Protein AF-A0A2E5ZN88-F1 (afdb_monomer)

pLDDT: mean 94.46, std 4.69, range [63.41, 98.56]

Solvent-accessible surface area (backbone atoms only — not comparable to full-atom values): 11105 Å² total; per-residue (Å²): 135,58,69,70,62,50,53,60,72,43,51,85,38,67,30,42,44,43,9,48,50,48,52,40,49,31,36,52,74,65,63,67,45,90,62,88,70,50,70,64,60,42,68,71,36,93,56,37,68,59,34,31,51,41,10,42,44,47,68,73,68,55,54,75,62,50,70,61,46,49,57,46,52,51,66,68,78,61,58,76,93,54,69,74,37,67,69,58,53,47,50,51,36,40,59,43,66,75,64,56,56,65,64,65,38,42,53,47,25,50,52,50,26,40,55,48,12,65,77,65,78,42,68,33,58,43,36,52,78,68,58,52,68,71,54,53,40,47,35,33,44,66,44,44,42,27,55,71,46,35,75,51,24,59,35,34,44,58,41,59,71,68,53,51,73,70,50,45,61,66,27,38,84,66,60,34,65,70,59,50,56,52,51,44,70,76,35,56,69,61,49,51,51,45,35,48,54,23,57,79,57,62,52

Mean predicted aligned error: 4.24 Å

Secondary structure (DSSP, 8-state):
--HHHHHHHGGGSHHHHHHHHHHHHHHHHTS--SSPPPHHHHHT-TTHHHHHHHHHHHHHH--TTHHHHHHHHHHS---GGGTT-HHHHHHHHHHHHHHS-HHHHHHHHHHHHHHHHHHHTS-GGGHHHHS-HHHHHHHHHTTSS-HHHHTTSHHHHHHHTT--HHHHHHHHHHH-HHHHHHHHHH-HHHHHHHHHHHHHTT-

Sequence (203 aa):
MCEKKRRHLQKNEKHVQLGYYAFTRFYKLSAGAKKEKTYQDFCDSPYYNAFVKFGSWLNNVNPMYMENYIDWVVTCGVKLDHWCRDELYEKYVNELVLKESMETAVERSIDTMMSWGEEKEAPWNDYFRHATLNRVTRDVKDGKISPWLMLNCSSGKNMLAQFNDEQLEFVYTVIDPKHWAMKFRKKPADVEVVKEVAKESKL

Nearest PDB structures (foldseek):
  8srb-assembly1_A  TM=1.503E-01  e=9.197E+00  Salpingoeca rosetta

Foldseek 3Di:
DDLLVVLVVCCPPQLLVQLLVLVQLLCVQPVVDPDGDDSVNLSPDPCNVLSSVLSVLCVVVVADVSVVLSNCLSPVPDDSNCSSPPVSSLVVLLVDLLPDDLVVQVVLLLVVLVVVCVVVVHQSLCCLVPPDLVVVLVCLSSSSHHLLQLVLADSSVVSVVPDDPVSCVSNCSRNVVVSVVVVCVVCVVSSVVSNVVRVVSVD

Radius of gyration: 20.18 Å; Cα contacts (8 Å, |Δi|>4): 214; chains: 1; bounding box: 49×33×62 Å

Structure (mmCIF, N/CA/C/O backbone):
data_AF-A0A2E5ZN88-F1
#
_entry.id   AF-A0A2E5ZN88-F1
#
loop_
_atom_site.group_PDB
_atom_site.id
_atom_site.type_symbol
_atom_site.label_atom_id
_atom_site.label_alt_id
_atom_site.label_comp_id
_atom_site.label_asym_id
_atom_site.label_entity_id
_atom_site.label_seq_id
_atom_site.pdbx_PDB_ins_code
_atom_site.Cartn_x
_atom_site.Cartn_y
_atom_site.Cartn_z
_atom_site.occupancy
_atom_site.B_iso_or_equiv
_atom_site.auth_seq_id
_atom_site.auth_comp_id
_atom_site.auth_asym_id
_atom_site.auth_atom_id
_atom_site.pdbx_PDB_model_num
ATOM 1 N N . MET A 1 1 ? 3.872 8.903 -37.644 1.00 63.41 1 MET A N 1
ATOM 2 C CA . MET A 1 1 ? 4.966 9.267 -36.708 1.00 63.41 1 MET A CA 1
ATOM 3 C C . MET A 1 1 ? 5.724 7.989 -36.359 1.00 63.41 1 MET A C 1
ATOM 5 O O . MET A 1 1 ? 5.058 7.014 -36.047 1.00 63.41 1 MET A O 1
ATOM 9 N N . CYS A 1 2 ? 7.058 7.936 -36.478 1.00 87.31 2 CYS A N 1
ATOM 10 C CA . CYS A 1 2 ? 7.815 6.714 -36.156 1.00 87.31 2 CYS A CA 1
ATOM 11 C C . CYS A 1 2 ? 7.875 6.468 -34.638 1.00 87.31 2 CYS A C 1
ATOM 13 O 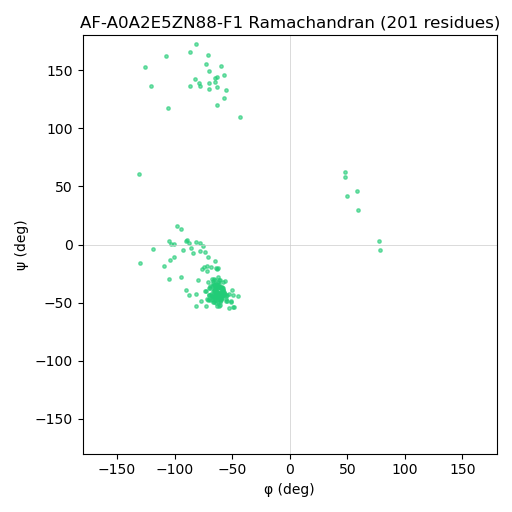O . CYS A 1 2 ? 7.763 7.411 -33.851 1.00 87.31 2 CYS A O 1
ATOM 15 N N . GLU A 1 3 ? 8.067 5.211 -34.227 1.00 84.88 3 GLU A N 1
ATOM 16 C CA . GLU A 1 3 ? 7.968 4.816 -32.817 1.00 84.88 3 GLU A CA 1
ATOM 17 C C . GLU A 1 3 ? 8.983 5.549 -31.929 1.00 84.88 3 GLU A C 1
ATOM 19 O O . GLU A 1 3 ? 8.597 6.110 -30.910 1.00 84.88 3 GLU A O 1
ATOM 24 N N . LYS A 1 4 ? 10.249 5.663 -32.355 1.00 85.88 4 LYS A N 1
ATOM 25 C CA . LYS A 1 4 ? 11.282 6.407 -31.609 1.00 85.88 4 LYS A CA 1
ATOM 26 C C . LYS A 1 4 ? 10.902 7.871 -31.373 1.00 85.88 4 LYS A C 1
ATOM 28 O O . LYS A 1 4 ? 11.040 8.381 -30.265 1.00 85.88 4 LYS A O 1
ATOM 33 N N . LYS A 1 5 ? 10.366 8.543 -32.400 1.00 88.94 5 LYS A N 1
ATOM 34 C CA . LYS A 1 5 ? 9.903 9.934 -32.281 1.00 88.94 5 LYS A CA 1
ATOM 35 C C . LYS A 1 5 ? 8.717 10.044 -31.321 1.00 88.94 5 LYS A C 1
ATOM 37 O O . LYS A 1 5 ? 8.680 10.984 -30.536 1.00 88.94 5 LYS A O 1
ATOM 42 N N . ARG A 1 6 ? 7.793 9.074 -31.338 1.00 90.94 6 ARG A N 1
ATOM 43 C CA . ARG A 1 6 ? 6.682 9.005 -30.375 1.00 90.94 6 ARG A CA 1
ATOM 44 C C . ARG A 1 6 ? 7.206 8.875 -28.942 1.00 90.94 6 ARG A C 1
ATOM 46 O O . ARG A 1 6 ? 6.859 9.703 -28.112 1.00 90.94 6 ARG A O 1
ATOM 53 N N . ARG A 1 7 ? 8.097 7.911 -28.676 1.00 92.75 7 ARG A N 1
ATOM 54 C CA . ARG A 1 7 ? 8.675 7.678 -27.338 1.00 92.75 7 ARG A CA 1
ATOM 55 C C . ARG A 1 7 ? 9.337 8.939 -26.773 1.00 92.75 7 ARG A C 1
ATOM 57 O O . ARG A 1 7 ? 9.084 9.295 -25.629 1.00 92.75 7 ARG A O 1
ATOM 64 N N . HIS A 1 8 ? 10.107 9.666 -27.587 1.00 90.56 8 HIS A N 1
ATOM 65 C CA . HIS A 1 8 ? 10.729 10.926 -27.165 1.00 90.56 8 HIS A CA 1
ATOM 66 C C . HIS A 1 8 ? 9.729 12.036 -26.831 1.00 90.56 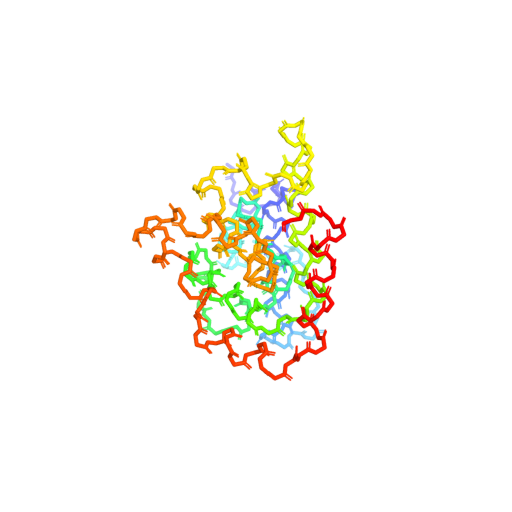8 HIS A C 1
ATOM 68 O O . HIS A 1 8 ? 9.941 12.757 -25.857 1.00 90.56 8 HIS A O 1
ATOM 74 N N . LEU A 1 9 ? 8.651 12.179 -27.607 1.00 92.38 9 LEU A N 1
ATOM 75 C CA . LEU A 1 9 ? 7.621 13.191 -27.343 1.00 92.38 9 LEU A CA 1
ATOM 76 C C . LEU A 1 9 ? 6.862 12.910 -26.041 1.00 92.38 9 LEU A C 1
ATOM 78 O O . LEU A 1 9 ? 6.521 13.843 -25.323 1.00 92.38 9 LEU A O 1
ATOM 82 N N . GLN A 1 10 ? 6.672 11.634 -25.702 1.00 92.19 10 GLN A N 1
ATOM 83 C CA . GLN A 1 10 ? 5.985 11.207 -24.482 1.00 92.19 10 GLN A CA 1
ATOM 84 C C . GLN A 1 10 ? 6.877 11.230 -23.234 1.00 92.19 10 GLN A C 1
ATOM 86 O O . GLN A 1 10 ? 6.430 10.857 -22.153 1.00 92.19 10 GLN A O 1
ATOM 91 N N . LYS A 1 11 ? 8.143 11.662 -23.344 1.00 94.44 11 LYS A N 1
ATOM 92 C CA . LYS A 1 11 ? 9.114 11.623 -22.240 1.00 94.44 11 LYS A CA 1
ATOM 93 C C . LYS A 1 11 ? 8.561 12.203 -20.946 1.00 94.44 11 LYS A C 1
ATOM 95 O O . LYS A 1 11 ? 8.784 11.616 -19.898 1.00 94.44 11 LYS A O 1
ATOM 100 N N . ASN A 1 12 ? 7.857 13.326 -21.011 1.00 95.19 12 ASN A N 1
ATOM 101 C CA . ASN A 1 12 ? 7.395 14.039 -19.821 1.00 95.19 12 ASN A CA 1
ATOM 102 C C . ASN A 1 12 ? 6.034 13.543 -19.301 1.00 95.19 12 ASN A C 1
ATOM 104 O O . ASN A 1 12 ? 5.530 14.075 -18.315 1.00 95.19 12 ASN A O 1
ATOM 108 N N . GLU A 1 13 ? 5.428 12.535 -19.933 1.00 96.19 13 GLU A N 1
ATOM 109 C CA . GLU A 1 13 ? 4.176 11.952 -19.457 1.00 96.19 13 GLU A CA 1
ATOM 110 C C . GLU A 1 13 ? 4.423 11.163 -18.162 1.00 96.19 13 GLU A C 1
ATOM 112 O O . GLU A 1 13 ? 5.363 10.371 -18.063 1.00 96.19 13 GLU A O 1
ATOM 117 N N . LYS A 1 14 ? 3.563 11.357 -17.154 1.00 95.81 14 LYS A N 1
ATOM 118 C CA . LYS A 1 14 ? 3.760 10.800 -15.802 1.00 95.81 14 LYS A CA 1
ATOM 119 C C . LYS A 1 14 ? 3.968 9.281 -15.799 1.00 95.81 14 LYS A C 1
ATOM 121 O O . LYS A 1 14 ? 4.876 8.783 -15.143 1.00 95.81 14 LYS A O 1
ATOM 126 N N . HIS A 1 15 ? 3.174 8.544 -16.571 1.00 95.94 15 HIS A N 1
ATOM 127 C CA . HIS A 1 15 ? 3.300 7.089 -16.672 1.00 95.94 15 HIS A CA 1
ATOM 128 C C . HIS A 1 15 ? 4.604 6.646 -17.365 1.00 95.94 15 HIS A C 1
ATOM 130 O O . HIS A 1 15 ? 5.160 5.606 -17.018 1.00 95.94 15 HIS A O 1
ATOM 136 N N . VAL A 1 16 ? 5.147 7.450 -18.287 1.00 97.56 16 VAL A N 1
ATOM 137 C CA . VAL A 1 16 ? 6.457 7.205 -18.912 1.00 97.56 16 VAL A CA 1
ATOM 138 C C . VAL A 1 16 ? 7.588 7.481 -17.923 1.00 97.56 16 VAL A C 1
ATOM 140 O O . VAL A 1 16 ? 8.539 6.705 -17.867 1.00 97.56 16 VAL A O 1
ATOM 143 N N . GLN A 1 17 ? 7.473 8.532 -17.107 1.00 97.75 17 GLN A N 1
ATOM 144 C CA . GLN A 1 17 ? 8.427 8.830 -16.032 1.00 97.75 17 GLN A CA 1
ATOM 145 C C . GLN A 1 17 ? 8.446 7.733 -14.958 1.00 97.75 17 GLN A C 1
ATOM 147 O O . GLN A 1 17 ? 9.522 7.288 -14.566 1.00 97.75 17 GLN A O 1
ATOM 152 N N . LEU A 1 18 ? 7.280 7.226 -14.545 1.00 97.75 18 LEU A N 1
ATOM 153 C CA . LEU A 1 18 ? 7.187 6.093 -13.616 1.00 97.75 18 LEU A CA 1
ATOM 154 C C . LEU A 1 18 ? 7.767 4.806 -14.217 1.00 97.75 18 LEU A C 1
ATOM 156 O O . LEU A 1 18 ? 8.502 4.087 -13.543 1.00 97.75 18 LEU A O 1
ATOM 160 N N . GLY A 1 19 ? 7.499 4.538 -15.499 1.00 97.56 19 GLY A N 1
ATOM 161 C CA . GLY A 1 19 ? 8.101 3.408 -16.208 1.00 97.56 19 GLY A CA 1
ATOM 162 C C . GLY A 1 19 ? 9.624 3.520 -16.304 1.00 97.56 19 GLY A C 1
ATOM 163 O O . GLY A 1 19 ? 10.335 2.546 -16.062 1.00 97.56 19 GLY A O 1
ATOM 164 N N . TYR A 1 20 ? 10.132 4.722 -16.586 1.00 97.88 20 TYR A N 1
ATOM 165 C CA . TYR A 1 20 ? 11.564 5.010 -16.592 1.00 97.88 20 TYR A CA 1
ATOM 166 C C . TYR A 1 20 ? 12.190 4.817 -15.206 1.00 97.88 20 TYR A C 1
ATOM 168 O O . TYR A 1 20 ? 13.232 4.176 -15.097 1.00 97.88 20 TYR A O 1
ATOM 176 N N . TYR A 1 21 ? 11.543 5.298 -14.144 1.00 97.25 21 TYR A N 1
ATOM 177 C CA . TYR A 1 21 ? 12.005 5.086 -12.774 1.00 97.25 21 TYR A CA 1
ATOM 178 C C . TYR A 1 21 ? 12.061 3.591 -12.421 1.00 97.25 21 TYR A C 1
ATOM 180 O O . TYR A 1 21 ? 13.092 3.099 -11.972 1.00 97.25 21 TYR A O 1
ATOM 188 N N . ALA A 1 22 ? 11.012 2.817 -12.711 1.00 97.12 22 ALA A N 1
ATOM 189 C CA . ALA A 1 22 ? 11.034 1.370 -12.488 1.00 97.12 22 ALA A CA 1
ATOM 190 C C . ALA A 1 22 ? 12.145 0.664 -13.294 1.00 97.12 22 ALA A C 1
ATOM 192 O O . ALA A 1 22 ? 12.792 -0.256 -12.792 1.00 97.12 22 ALA A O 1
ATOM 193 N N . PHE A 1 23 ? 12.421 1.124 -14.519 1.00 96.69 23 PHE A N 1
ATOM 194 C CA . PHE A 1 23 ? 13.531 0.634 -15.338 1.00 96.69 23 PHE A CA 1
ATOM 195 C C . PHE A 1 23 ? 14.895 0.911 -14.692 1.00 96.69 23 PHE A C 1
ATOM 197 O O . PHE A 1 23 ? 15.735 0.010 -14.628 1.00 96.69 23 PHE A O 1
ATOM 204 N N . THR A 1 24 ? 15.133 2.119 -14.168 1.00 95.38 24 THR A N 1
ATOM 205 C CA . THR A 1 24 ? 16.399 2.421 -13.481 1.00 95.38 24 THR A CA 1
ATOM 206 C C . THR A 1 24 ? 16.548 1.595 -12.202 1.00 95.38 24 THR A C 1
ATOM 208 O O . THR A 1 24 ? 17.627 1.039 -11.973 1.00 95.38 24 THR A O 1
ATOM 211 N N . ARG A 1 25 ? 15.471 1.420 -11.419 1.00 95.38 25 ARG A N 1
ATOM 212 C CA . ARG A 1 25 ? 15.458 0.549 -10.228 1.00 95.38 25 ARG A CA 1
ATOM 213 C C . ARG A 1 25 ? 15.769 -0.906 -10.572 1.00 95.38 25 ARG A C 1
ATOM 215 O O . ARG A 1 25 ? 16.640 -1.489 -9.933 1.00 95.38 25 ARG A O 1
ATOM 222 N N . PHE A 1 26 ? 15.163 -1.461 -11.624 1.00 94.56 26 PHE A N 1
ATOM 223 C CA . PHE A 1 26 ? 15.435 -2.827 -12.088 1.00 94.56 26 PHE A CA 1
ATOM 224 C C . PHE A 1 26 ? 16.922 -3.060 -12.389 1.00 94.56 26 PHE A C 1
ATOM 226 O O . PHE A 1 26 ? 17.520 -4.025 -11.912 1.00 94.56 26 PHE A O 1
ATOM 233 N N . TYR A 1 27 ? 17.560 -2.158 -13.142 1.00 92.38 27 TYR A N 1
ATOM 234 C CA . TYR A 1 27 ? 18.980 -2.317 -13.466 1.00 92.38 27 TYR A CA 1
ATOM 235 C C . TYR A 1 27 ? 19.899 -2.085 -12.263 1.00 92.38 27 TYR A C 1
ATOM 237 O O . TYR A 1 27 ? 20.945 -2.730 -12.166 1.00 92.38 27 TYR A O 1
ATOM 245 N N . LYS A 1 28 ? 19.512 -1.193 -11.346 1.00 92.06 28 LYS A N 1
ATOM 246 C CA . LYS A 1 28 ? 20.268 -0.907 -10.125 1.00 92.06 28 LYS A CA 1
ATOM 247 C C . LYS A 1 28 ? 20.223 -2.072 -9.134 1.00 92.06 28 LYS A C 1
ATOM 249 O O . LYS A 1 28 ? 21.264 -2.442 -8.603 1.00 92.06 28 LYS A O 1
ATOM 254 N N . LEU A 1 29 ? 19.040 -2.634 -8.894 1.00 90.31 29 LEU A N 1
ATOM 255 C CA . LEU A 1 29 ? 18.813 -3.640 -7.854 1.00 90.31 29 LEU A CA 1
ATOM 256 C C . LEU A 1 29 ? 19.009 -5.075 -8.349 1.00 90.31 29 LEU A C 1
ATOM 258 O O . LEU A 1 29 ? 19.586 -5.886 -7.632 1.00 90.31 29 LEU A O 1
ATOM 262 N N . SER A 1 30 ? 18.576 -5.385 -9.572 1.00 80.88 30 SER A N 1
ATOM 263 C CA . SER A 1 30 ? 18.513 -6.773 -10.056 1.00 80.88 30 SER A CA 1
ATOM 264 C C . SER A 1 30 ? 19.623 -7.109 -11.053 1.00 80.88 30 SER A C 1
ATOM 266 O O . SER A 1 30 ? 20.071 -8.251 -11.109 1.00 80.88 30 SER A O 1
ATOM 268 N N . ALA A 1 31 ? 20.103 -6.127 -11.825 1.00 73.50 31 ALA A N 1
ATOM 269 C CA . ALA A 1 31 ? 21.140 -6.340 -12.846 1.00 73.50 31 ALA A CA 1
ATOM 270 C C . ALA A 1 31 ? 22.548 -5.862 -12.436 1.00 73.50 31 ALA A C 1
ATOM 272 O O . ALA A 1 31 ? 23.479 -5.962 -13.237 1.00 73.50 31 ALA A O 1
ATOM 273 N N . GLY A 1 32 ? 22.713 -5.314 -11.224 1.00 74.69 32 GLY A N 1
ATOM 274 C CA . GLY A 1 32 ? 24.009 -4.863 -10.700 1.00 74.69 32 GLY A CA 1
ATOM 275 C C . GLY A 1 32 ? 24.685 -3.778 -11.548 1.00 74.69 32 GLY A C 1
ATOM 276 O O . GLY A 1 32 ? 25.916 -3.722 -11.631 1.00 74.69 32 GLY A O 1
ATOM 277 N N . ALA A 1 33 ? 23.903 -2.940 -12.235 1.00 78.25 33 ALA A N 1
ATOM 278 C CA . ALA A 1 33 ? 24.448 -1.927 -13.126 1.00 78.25 33 ALA A CA 1
ATOM 279 C C . ALA A 1 33 ? 25.293 -0.906 -12.345 1.00 78.25 33 ALA A C 1
ATOM 281 O O . ALA A 1 33 ? 24.795 -0.188 -11.483 1.00 78.25 33 ALA A O 1
ATOM 282 N N . LYS A 1 34 ? 26.583 -0.801 -12.696 1.00 72.12 34 LYS A N 1
ATOM 283 C CA . LYS A 1 34 ? 27.520 0.166 -12.090 1.00 72.12 34 LYS A CA 1
ATOM 284 C C . LYS A 1 34 ? 27.263 1.615 -12.514 1.00 72.12 34 LYS A C 1
ATOM 286 O O . LYS A 1 34 ? 27.769 2.534 -11.880 1.00 72.12 34 LYS A O 1
ATOM 291 N N . LYS A 1 35 ? 26.538 1.814 -13.618 1.00 82.00 35 LYS A N 1
ATOM 292 C CA . LYS A 1 35 ? 26.189 3.126 -14.169 1.00 82.00 35 LYS A CA 1
ATOM 293 C C . LYS A 1 35 ? 24.678 3.266 -14.221 1.00 82.00 35 LYS A C 1
ATOM 295 O O . LYS A 1 35 ? 23.985 2.335 -14.636 1.00 82.00 35 LYS A O 1
ATOM 300 N N . GLU A 1 36 ? 24.202 4.437 -13.822 1.00 86.56 36 GLU A N 1
ATOM 301 C CA . GLU A 1 36 ? 22.795 4.796 -13.899 1.00 86.56 36 GLU A CA 1
ATOM 302 C C . GLU A 1 36 ? 22.337 4.830 -15.362 1.00 86.56 36 GLU A C 1
ATOM 304 O O . GLU A 1 36 ? 23.051 5.311 -16.245 1.00 86.56 36 GLU A O 1
ATOM 309 N N . LYS A 1 37 ? 21.166 4.249 -15.629 1.00 93.19 37 LYS A N 1
ATOM 310 C CA . LYS A 1 37 ? 20.591 4.210 -16.972 1.00 93.19 37 LYS A CA 1
ATOM 311 C C . LYS A 1 37 ? 19.967 5.556 -17.308 1.00 93.19 37 LYS A C 1
ATOM 313 O O . LYS A 1 37 ? 19.262 6.121 -16.483 1.00 93.19 37 LYS A O 1
ATOM 318 N N . THR A 1 38 ? 20.197 6.032 -18.525 1.00 95.06 38 THR A N 1
ATOM 319 C CA . THR A 1 38 ? 19.626 7.281 -19.033 1.00 95.06 38 THR A CA 1
ATOM 320 C C . THR A 1 38 ? 18.247 7.059 -19.651 1.00 95.06 38 THR A C 1
ATOM 322 O O . THR A 1 38 ? 17.868 5.941 -20.009 1.00 95.06 38 THR A O 1
ATOM 325 N N . TYR A 1 39 ? 17.503 8.146 -19.874 1.00 95.06 39 TYR A N 1
ATOM 326 C CA . TYR A 1 39 ? 16.248 8.068 -20.622 1.00 95.06 39 TYR A CA 1
ATOM 327 C C . TYR A 1 39 ? 16.457 7.564 -22.059 1.00 95.06 39 TYR A C 1
ATOM 329 O O . TYR A 1 39 ? 15.573 6.916 -22.610 1.00 95.06 39 TYR A O 1
ATOM 337 N N . GLN A 1 40 ? 17.616 7.833 -22.672 1.00 94.25 40 GLN A N 1
ATOM 338 C CA . GLN A 1 40 ? 17.925 7.309 -24.002 1.00 94.25 40 GLN A CA 1
ATOM 339 C C . GLN A 1 40 ? 18.024 5.778 -23.971 1.00 94.25 40 GLN A C 1
ATOM 341 O O . GLN A 1 40 ? 17.384 5.120 -24.787 1.00 94.25 40 GLN A O 1
ATOM 346 N N . ASP A 1 41 ? 18.719 5.217 -22.973 1.00 94.81 41 ASP A N 1
ATOM 347 C CA . ASP A 1 41 ? 18.800 3.762 -22.766 1.00 94.81 41 ASP A CA 1
ATOM 348 C C . ASP A 1 41 ? 17.414 3.136 -22.582 1.00 94.81 41 ASP A C 1
ATOM 350 O O . ASP A 1 41 ? 17.145 2.034 -23.061 1.00 94.81 41 ASP A O 1
ATOM 354 N N . PHE A 1 42 ? 16.522 3.845 -21.888 1.00 96.19 42 PHE A N 1
ATOM 355 C CA . PHE A 1 42 ? 15.142 3.420 -21.709 1.00 96.19 42 PHE A CA 1
ATOM 356 C C . PHE A 1 42 ? 14.345 3.479 -23.018 1.00 96.19 42 PHE A C 1
ATOM 358 O O . PHE A 1 42 ? 13.682 2.510 -23.381 1.00 96.19 42 PHE A O 1
ATOM 365 N N . CYS A 1 43 ? 14.442 4.589 -23.753 1.00 95.38 43 CYS A N 1
ATOM 366 C CA . CYS A 1 43 ? 13.754 4.809 -25.024 1.00 95.38 43 CYS A CA 1
ATOM 367 C C . CYS A 1 43 ? 14.143 3.766 -26.082 1.00 95.38 43 CYS A C 1
ATOM 369 O O . CYS A 1 43 ? 13.279 3.299 -26.825 1.00 95.38 43 CYS A O 1
ATOM 371 N N . ASP A 1 44 ? 15.418 3.372 -26.129 1.00 94.19 44 ASP A N 1
ATOM 372 C CA . ASP A 1 44 ? 15.931 2.354 -27.052 1.00 94.19 44 ASP A CA 1
ATOM 373 C C . ASP A 1 44 ? 15.739 0.913 -26.538 1.00 94.19 44 ASP A C 1
ATOM 375 O O . ASP A 1 44 ? 15.971 -0.042 -27.280 1.00 94.19 44 ASP A O 1
ATOM 379 N N . SER A 1 45 ? 15.282 0.728 -25.294 1.00 94.06 45 SER A N 1
ATOM 380 C CA . SER A 1 45 ? 15.087 -0.597 -24.706 1.00 94.06 45 SER A CA 1
ATOM 381 C C . SER A 1 45 ? 13.993 -1.397 -25.432 1.00 94.06 45 SER A C 1
ATOM 383 O O . SER A 1 45 ? 12.911 -0.857 -25.710 1.00 94.06 45 SER A O 1
ATOM 385 N N . PRO A 1 46 ? 14.189 -2.715 -25.655 1.00 94.12 46 PRO A N 1
ATOM 386 C CA . PRO A 1 46 ? 13.109 -3.592 -26.109 1.00 94.12 46 PRO A CA 1
ATOM 387 C C . PRO A 1 46 ? 11.982 -3.708 -25.068 1.00 94.12 46 PRO A C 1
ATOM 389 O O . PRO A 1 46 ? 10.851 -4.025 -25.424 1.00 94.12 46 PRO A O 1
ATOM 392 N N . TYR A 1 47 ? 12.259 -3.396 -23.796 1.00 94.69 47 TYR A N 1
ATOM 393 C CA . TYR A 1 47 ? 11.293 -3.468 -22.699 1.00 94.69 47 TYR A CA 1
ATOM 394 C C . TYR A 1 47 ? 10.507 -2.167 -22.477 1.00 94.69 47 TYR A C 1
ATOM 396 O O . TYR A 1 47 ? 9.692 -2.113 -21.557 1.00 94.69 47 TYR A O 1
ATOM 404 N N . TYR A 1 48 ? 10.710 -1.128 -23.303 1.00 95.75 48 TYR A N 1
ATOM 405 C CA . TYR A 1 48 ? 10.079 0.190 -23.129 1.00 95.75 48 TYR A CA 1
ATOM 406 C C . TYR A 1 48 ? 8.567 0.090 -22.889 1.00 95.75 48 TYR A C 1
ATOM 408 O O . TYR A 1 48 ? 8.069 0.565 -21.873 1.00 95.75 48 TYR A O 1
ATOM 416 N N . ASN A 1 49 ? 7.837 -0.593 -23.776 1.00 95.38 49 ASN A N 1
ATOM 417 C CA . ASN A 1 49 ? 6.377 -0.687 -23.680 1.00 95.38 49 ASN A CA 1
ATOM 418 C C . ASN A 1 49 ? 5.919 -1.426 -22.410 1.00 95.38 49 ASN A C 1
ATOM 420 O O . ASN A 1 49 ? 4.899 -1.062 -21.833 1.00 95.38 49 ASN A O 1
ATOM 424 N N . ALA A 1 50 ? 6.672 -2.428 -21.948 1.00 96.62 50 ALA A N 1
ATOM 425 C CA . ALA A 1 50 ? 6.337 -3.181 -20.741 1.00 96.62 50 ALA A CA 1
ATOM 426 C C . ALA A 1 50 ? 6.516 -2.329 -19.471 1.00 96.62 50 ALA A C 1
ATOM 428 O O . ALA A 1 50 ? 5.629 -2.290 -18.620 1.00 96.62 50 ALA A O 1
ATOM 429 N N . PHE A 1 51 ? 7.604 -1.563 -19.381 1.00 97.50 51 PHE A N 1
ATOM 430 C CA . PHE A 1 51 ? 7.818 -0.616 -18.283 1.00 97.50 51 PHE A CA 1
ATOM 431 C C . PHE A 1 51 ? 6.861 0.577 -18.335 1.00 97.50 51 PHE A C 1
ATOM 433 O O . PHE A 1 51 ? 6.389 1.008 -17.291 1.00 97.50 51 PHE A O 1
ATOM 440 N N . VAL A 1 52 ? 6.521 1.097 -19.518 1.00 97.19 52 VAL A N 1
ATOM 441 C CA . VAL A 1 52 ? 5.498 2.149 -19.660 1.00 97.19 52 VAL A CA 1
ATOM 442 C C . VAL A 1 52 ? 4.116 1.630 -19.255 1.00 97.19 52 VAL A C 1
ATOM 444 O O . VAL A 1 52 ? 3.381 2.336 -18.567 1.00 97.19 52 VAL A O 1
ATOM 447 N N . LYS A 1 53 ? 3.773 0.380 -19.601 1.00 97.12 53 LYS A N 1
ATOM 448 C CA . LYS A 1 53 ? 2.552 -0.284 -19.118 1.00 97.12 53 LYS A CA 1
ATOM 449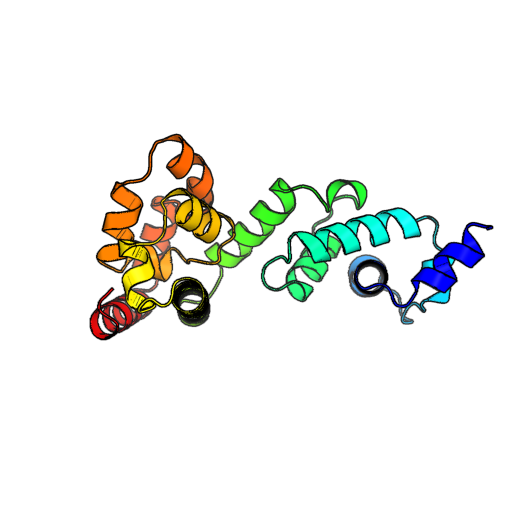 C C . LYS A 1 53 ? 2.547 -0.379 -17.592 1.00 97.12 53 LYS A C 1
ATOM 451 O O . LYS A 1 53 ? 1.552 -0.015 -16.972 1.00 97.12 53 LYS A O 1
ATOM 456 N N . PHE A 1 54 ? 3.659 -0.797 -16.989 1.00 97.81 54 PHE A N 1
ATOM 457 C CA . PHE A 1 54 ? 3.793 -0.817 -15.534 1.00 97.81 54 PHE A CA 1
ATOM 458 C C . PHE A 1 54 ? 3.699 0.587 -14.921 1.00 97.81 54 PHE A C 1
ATOM 460 O O . PHE A 1 54 ? 2.982 0.781 -13.949 1.00 97.81 54 PHE A O 1
ATOM 467 N N . GLY A 1 55 ? 4.319 1.597 -15.531 1.00 97.62 55 GLY A N 1
ATOM 468 C CA . GLY A 1 55 ? 4.192 2.993 -15.115 1.00 97.62 55 GLY A CA 1
ATOM 469 C C . GLY A 1 55 ? 2.760 3.527 -15.202 1.00 97.62 55 GLY A C 1
ATOM 470 O O . GLY A 1 55 ? 2.339 4.312 -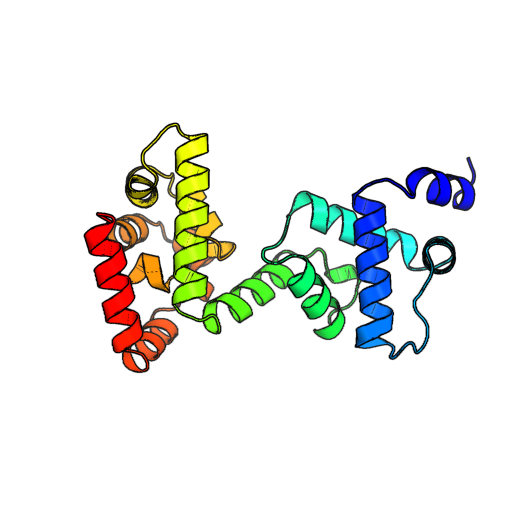14.354 1.00 97.62 55 GLY A O 1
ATOM 471 N N . SER A 1 56 ? 1.977 3.069 -16.182 1.00 97.06 56 SER A N 1
ATOM 472 C CA . SER A 1 56 ? 0.545 3.368 -16.265 1.00 97.06 56 SER A CA 1
ATOM 473 C C . SER A 1 56 ? -0.232 2.692 -15.139 1.00 97.06 56 SER A C 1
ATOM 475 O O . SER A 1 56 ? -1.060 3.347 -14.509 1.00 97.06 56 SER A O 1
ATOM 477 N N . TRP A 1 57 ? 0.076 1.428 -14.835 1.00 96.81 57 TRP A N 1
ATOM 478 C CA . TRP A 1 57 ? -0.507 0.722 -13.696 1.00 96.81 57 TRP A CA 1
ATOM 479 C C . TRP A 1 57 ? -0.183 1.431 -12.372 1.00 96.81 57 TRP A C 1
ATOM 481 O O . TRP A 1 57 ? -1.101 1.733 -11.619 1.00 96.81 57 TRP A O 1
ATOM 491 N N . LEU A 1 58 ? 1.078 1.816 -12.137 1.00 96.50 58 LEU A N 1
ATOM 492 C CA . LEU A 1 58 ? 1.501 2.572 -10.950 1.00 96.50 58 LEU A CA 1
ATOM 493 C C . LEU A 1 58 ? 0.736 3.889 -10.808 1.00 96.50 58 LEU A C 1
ATOM 495 O O . LEU A 1 58 ? 0.296 4.234 -9.716 1.00 96.50 58 LEU A O 1
ATOM 499 N N . ASN A 1 59 ? 0.553 4.615 -11.913 1.00 94.88 59 ASN A N 1
ATOM 500 C CA . ASN A 1 59 ? -0.176 5.877 -11.900 1.00 94.88 59 ASN A CA 1
ATOM 501 C C . ASN A 1 59 ? -1.664 5.706 -11.557 1.00 94.88 59 ASN A C 1
ATOM 503 O O . ASN A 1 59 ? -2.239 6.594 -10.936 1.00 94.88 59 ASN A O 1
ATOM 507 N N . ASN A 1 60 ? -2.278 4.601 -11.986 1.00 92.44 60 ASN A N 1
ATOM 508 C CA . ASN A 1 60 ? -3.711 4.360 -11.818 1.00 92.44 60 ASN A CA 1
ATOM 509 C C . ASN A 1 60 ? -4.038 3.699 -10.474 1.00 92.44 60 ASN A C 1
ATOM 511 O O . ASN A 1 60 ? -4.999 4.088 -9.820 1.00 92.44 60 ASN A O 1
ATOM 515 N N . VAL A 1 61 ? -3.250 2.697 -10.076 1.00 89.69 61 VAL A N 1
ATOM 516 C CA . VAL A 1 61 ? -3.445 1.950 -8.825 1.00 89.69 61 VAL A CA 1
ATOM 517 C C . VAL A 1 61 ? -2.903 2.724 -7.630 1.00 89.69 61 VAL A C 1
ATOM 519 O O . VAL A 1 61 ? -3.469 2.629 -6.548 1.00 89.69 61 VAL A O 1
ATOM 522 N N . ASN A 1 62 ? -1.853 3.529 -7.834 1.00 90.06 62 ASN A N 1
ATOM 523 C CA . ASN A 1 62 ? -1.186 4.299 -6.787 1.00 90.06 62 ASN A CA 1
ATOM 524 C C . ASN A 1 62 ? -0.868 3.433 -5.548 1.00 90.06 62 ASN A C 1
ATOM 526 O O . ASN A 1 62 ? -1.419 3.676 -4.471 1.00 90.06 62 ASN A O 1
ATOM 530 N N . PRO A 1 63 ? -0.031 2.387 -5.709 1.00 90.50 63 PRO A N 1
ATOM 531 C CA . PRO A 1 63 ? 0.251 1.432 -4.644 1.00 90.50 63 PRO A CA 1
ATOM 532 C C . PRO A 1 63 ? 0.811 2.123 -3.401 1.00 90.50 63 PRO A C 1
ATOM 534 O O . PRO A 1 63 ? 1.575 3.090 -3.493 1.00 90.50 63 PRO A O 1
ATOM 537 N N . MET A 1 64 ? 0.459 1.581 -2.236 1.00 87.00 64 MET A N 1
ATOM 538 C CA . MET A 1 64 ? 0.989 2.037 -0.958 1.00 87.00 64 MET A CA 1
ATOM 539 C C . MET A 1 64 ? 2.519 1.991 -0.974 1.00 87.00 64 MET A C 1
ATOM 541 O O . MET A 1 64 ? 3.103 0.994 -1.394 1.00 87.00 64 MET A O 1
ATOM 545 N N . TYR A 1 65 ? 3.158 3.077 -0.526 1.00 91.12 65 TYR A N 1
ATOM 546 C CA . TYR A 1 65 ? 4.613 3.242 -0.571 1.00 91.12 65 TYR A CA 1
ATOM 547 C C . TYR A 1 65 ? 5.191 2.890 -1.953 1.00 91.12 65 TYR A C 1
ATOM 549 O O . TYR A 1 65 ? 6.037 2.009 -2.079 1.00 91.12 65 TYR A O 1
ATOM 557 N N . MET A 1 66 ? 4.720 3.576 -3.000 1.00 93.94 66 MET A N 1
ATOM 558 C CA . MET A 1 66 ? 5.021 3.271 -4.405 1.00 93.94 66 MET A CA 1
ATOM 559 C C . MET A 1 66 ? 6.501 2.974 -4.692 1.00 93.94 66 MET A C 1
ATOM 561 O O . MET A 1 66 ? 6.793 2.009 -5.391 1.00 93.94 66 MET A O 1
ATOM 565 N N . GLU A 1 67 ? 7.438 3.754 -4.148 1.00 94.44 67 GLU A N 1
ATOM 566 C CA . GLU A 1 67 ? 8.874 3.501 -4.335 1.00 94.44 67 GLU A CA 1
ATOM 567 C C . GLU A 1 67 ? 9.308 2.148 -3.747 1.00 94.44 67 GLU A C 1
ATOM 569 O O . GLU A 1 67 ? 9.995 1.372 -4.413 1.00 94.44 67 GLU A O 1
ATOM 574 N N . ASN A 1 68 ? 8.828 1.816 -2.545 1.00 94.44 68 ASN A N 1
ATOM 575 C CA . ASN A 1 68 ? 9.083 0.531 -1.895 1.00 94.44 68 ASN A CA 1
ATOM 576 C C . ASN A 1 68 ? 8.436 -0.623 -2.670 1.00 94.44 68 ASN A C 1
ATOM 578 O O . ASN A 1 68 ? 9.034 -1.691 -2.777 1.00 94.44 68 ASN A O 1
ATOM 582 N N . TYR A 1 69 ? 7.234 -0.424 -3.222 1.00 95.81 69 TYR A N 1
ATOM 583 C CA . TYR A 1 69 ? 6.594 -1.422 -4.080 1.00 95.81 69 TYR A CA 1
ATOM 584 C C . TYR A 1 69 ? 7.409 -1.675 -5.353 1.00 95.81 69 TYR A C 1
ATOM 586 O O . TYR A 1 69 ? 7.604 -2.826 -5.736 1.00 95.81 69 TYR A O 1
ATOM 594 N N . ILE A 1 70 ? 7.934 -0.622 -5.988 1.00 96.75 70 ILE A N 1
ATOM 595 C CA . ILE A 1 70 ? 8.795 -0.749 -7.172 1.00 96.75 70 ILE A CA 1
ATOM 596 C C . ILE A 1 70 ? 10.066 -1.535 -6.827 1.00 96.75 70 ILE A C 1
ATOM 598 O O . ILE A 1 70 ? 10.442 -2.450 -7.556 1.00 96.75 70 ILE A O 1
ATOM 602 N N . ASP A 1 71 ? 10.705 -1.236 -5.700 1.00 95.62 71 ASP A N 1
ATOM 603 C CA . ASP A 1 71 ? 11.889 -1.971 -5.247 1.00 95.62 71 ASP A CA 1
ATOM 604 C C . ASP A 1 71 ? 11.593 -3.437 -4.916 1.00 95.62 71 ASP A C 1
ATOM 606 O O . ASP A 1 71 ? 12.365 -4.341 -5.259 1.00 95.62 71 ASP A O 1
ATOM 610 N N . TRP A 1 72 ? 10.453 -3.694 -4.281 1.00 95.88 72 TRP A N 1
ATOM 611 C CA . TRP A 1 72 ? 10.015 -5.047 -3.974 1.00 95.88 72 TRP A CA 1
ATOM 612 C C . TRP A 1 72 ? 9.694 -5.828 -5.253 1.00 95.88 72 TRP A C 1
ATOM 614 O O . TRP A 1 72 ? 10.172 -6.948 -5.419 1.00 95.88 72 TRP A O 1
ATOM 624 N N . VAL A 1 73 ? 8.968 -5.240 -6.211 1.00 95.62 73 VAL A N 1
ATOM 625 C CA . VAL A 1 73 ? 8.569 -5.943 -7.440 1.00 95.62 73 VAL A CA 1
ATOM 626 C C . VAL A 1 73 ? 9.765 -6.270 -8.331 1.00 95.62 73 VAL A C 1
ATOM 628 O O . VAL A 1 73 ? 9.813 -7.340 -8.938 1.00 95.62 73 VAL A O 1
ATOM 631 N N . VAL A 1 74 ? 10.774 -5.390 -8.379 1.00 94.38 74 VAL A N 1
ATOM 632 C CA . VAL A 1 74 ? 11.970 -5.648 -9.192 1.00 94.38 74 VAL A CA 1
ATOM 633 C C . VAL A 1 74 ? 12.847 -6.753 -8.592 1.00 94.38 74 VAL A C 1
ATOM 635 O O . VAL A 1 74 ? 13.596 -7.396 -9.332 1.00 94.38 74 VAL A O 1
ATOM 638 N N . THR A 1 75 ? 12.742 -7.004 -7.281 1.00 93.88 75 THR A N 1
ATOM 639 C CA . THR A 1 75 ? 13.540 -8.005 -6.550 1.00 93.88 75 THR A CA 1
ATOM 640 C C . THR A 1 75 ? 12.781 -9.294 -6.212 1.00 93.88 75 THR A C 1
ATOM 642 O O . THR A 1 75 ? 13.418 -10.300 -5.906 1.00 93.88 75 THR A O 1
ATOM 645 N N . CYS A 1 76 ? 11.449 -9.336 -6.331 1.00 92.44 76 CYS A N 1
ATOM 646 C CA . CYS A 1 76 ? 10.637 -10.496 -5.931 1.00 92.44 76 CYS A CA 1
ATOM 647 C C . CYS A 1 76 ? 10.700 -11.702 -6.891 1.00 92.44 76 CYS A C 1
ATOM 649 O O . CYS A 1 76 ? 10.060 -12.726 -6.641 1.00 92.44 76 CYS A O 1
ATOM 651 N N . GLY A 1 77 ? 11.449 -11.598 -7.997 1.00 91.44 77 GLY A N 1
ATOM 652 C CA . GLY A 1 77 ? 11.658 -12.680 -8.969 1.00 91.44 77 GLY A CA 1
ATOM 653 C C . GLY A 1 77 ? 10.491 -12.920 -9.935 1.00 91.44 77 GLY A C 1
ATOM 654 O O . GLY A 1 77 ? 10.556 -13.824 -10.770 1.00 91.44 77 GLY A O 1
ATOM 655 N N . VAL A 1 78 ? 9.426 -12.116 -9.860 1.00 95.19 78 VAL A N 1
ATOM 656 C CA . VAL A 1 78 ? 8.281 -12.193 -10.777 1.00 95.19 78 VAL A CA 1
ATOM 657 C C . VAL A 1 78 ? 8.621 -11.520 -12.109 1.00 95.19 78 VAL A C 1
ATOM 659 O O . VAL A 1 78 ? 9.250 -10.464 -12.152 1.00 95.19 78 VAL A O 1
ATOM 662 N N . LYS A 1 79 ? 8.203 -12.131 -13.225 1.00 93.88 79 LYS A N 1
ATOM 663 C CA . LYS A 1 79 ? 8.450 -11.607 -14.579 1.00 93.88 79 LYS A CA 1
ATOM 664 C C . LYS A 1 79 ? 7.724 -10.275 -14.804 1.00 93.88 79 LYS A C 1
ATOM 666 O O . LYS A 1 79 ? 6.576 -10.138 -14.389 1.00 93.88 79 LYS A O 1
ATOM 671 N N . LEU A 1 80 ? 8.357 -9.358 -15.543 1.00 93.75 80 LEU A N 1
ATOM 672 C CA . LEU A 1 80 ? 7.840 -8.013 -15.856 1.00 93.75 80 LEU A CA 1
ATOM 673 C C . LEU A 1 80 ? 6.397 -8.016 -16.393 1.00 93.75 80 LEU A C 1
ATOM 675 O O . LEU A 1 80 ? 5.584 -7.189 -15.989 1.00 93.75 80 LEU A O 1
ATOM 679 N N . ASP A 1 81 ? 6.039 -8.991 -17.231 1.00 91.69 81 ASP A N 1
ATOM 680 C CA . ASP A 1 81 ? 4.684 -9.114 -17.793 1.00 91.69 81 ASP A CA 1
ATOM 681 C C . ASP A 1 81 ? 3.591 -9.329 -16.732 1.00 91.69 81 ASP A C 1
ATOM 683 O O . ASP A 1 81 ? 2.409 -9.098 -16.994 1.00 91.69 81 ASP A O 1
ATOM 687 N N . HIS A 1 82 ? 3.969 -9.783 -15.534 1.00 94.75 82 HIS A N 1
ATOM 688 C CA . HIS A 1 82 ? 3.067 -10.050 -14.417 1.00 94.75 82 HIS A CA 1
ATOM 689 C C . HIS A 1 82 ? 3.062 -8.924 -13.371 1.00 94.75 82 HIS A C 1
ATOM 691 O O . HIS A 1 82 ? 2.329 -9.027 -12.395 1.00 94.75 82 HIS A O 1
ATOM 697 N N . TRP A 1 83 ? 3.831 -7.844 -13.552 1.00 95.94 83 TRP A N 1
ATOM 698 C CA . TRP A 1 83 ? 3.948 -6.782 -12.540 1.00 95.94 83 TRP A CA 1
ATOM 699 C C . TRP A 1 83 ? 2.675 -5.955 -12.332 1.00 95.94 83 TRP A C 1
ATOM 701 O O . TRP A 1 83 ? 2.525 -5.294 -11.312 1.00 95.94 83 TRP A O 1
ATOM 711 N N . CYS A 1 84 ? 1.762 -5.992 -13.302 1.00 95.25 84 CYS A N 1
ATOM 712 C CA . CYS A 1 84 ? 0.482 -5.281 -13.257 1.00 95.25 84 CYS A CA 1
ATOM 713 C C . CYS A 1 84 ? -0.673 -6.154 -12.731 1.00 95.25 84 CYS A C 1
ATOM 715 O O . CYS A 1 84 ? -1.828 -5.822 -12.978 1.00 95.25 84 CYS A O 1
ATOM 717 N N . ARG A 1 85 ? -0.379 -7.315 -12.132 1.00 93.25 85 ARG A N 1
ATOM 718 C CA . ARG A 1 85 ? -1.392 -8.233 -11.596 1.00 93.25 85 ARG A CA 1
ATOM 719 C C . ARG A 1 85 ? -1.760 -7.850 -10.168 1.00 93.25 85 ARG A C 1
ATOM 721 O O . ARG A 1 85 ? -0.863 -7.607 -9.360 1.00 93.25 85 ARG A O 1
ATOM 728 N N . ASP A 1 86 ? -3.050 -7.859 -9.864 1.00 87.94 86 ASP A N 1
ATOM 729 C CA . ASP A 1 86 ? -3.561 -7.474 -8.547 1.00 87.94 86 ASP A CA 1
ATOM 730 C C . ASP A 1 86 ? -3.028 -8.404 -7.451 1.00 87.94 86 ASP A C 1
ATOM 732 O O . ASP A 1 86 ? -2.593 -7.928 -6.406 1.00 87.94 86 ASP A O 1
ATOM 736 N N . GLU A 1 87 ? -2.898 -9.705 -7.731 1.00 90.44 87 GLU A N 1
ATOM 737 C CA . GLU A 1 87 ? -2.386 -10.683 -6.763 1.00 90.44 87 GLU A CA 1
ATOM 738 C C . GLU A 1 87 ? -0.937 -10.384 -6.340 1.00 90.44 87 GLU A C 1
ATOM 740 O O . GLU A 1 87 ? -0.509 -10.723 -5.234 1.00 90.44 87 GLU A O 1
ATOM 745 N N . LEU A 1 88 ? -0.151 -9.740 -7.213 1.00 93.62 88 LEU A N 1
ATOM 746 C CA . LEU A 1 88 ? 1.220 -9.352 -6.889 1.00 93.62 88 LEU A CA 1
ATOM 747 C C . LEU A 1 88 ? 1.254 -8.164 -5.926 1.00 93.62 88 LEU A C 1
ATOM 749 O O . LEU A 1 88 ? 2.073 -8.147 -5.004 1.00 93.62 88 LEU A O 1
ATOM 753 N N . TYR A 1 89 ? 0.356 -7.199 -6.124 1.00 91.81 89 TYR A N 1
ATOM 754 C CA . TYR A 1 89 ? 0.203 -6.074 -5.212 1.00 91.81 89 TYR A CA 1
ATOM 755 C C . TYR A 1 89 ? -0.365 -6.522 -3.863 1.00 91.81 89 TYR A C 1
ATOM 757 O O . TYR A 1 89 ? 0.181 -6.164 -2.822 1.00 91.81 89 TYR A O 1
ATOM 765 N N . GLU A 1 90 ? -1.379 -7.388 -3.863 1.00 90.25 90 GLU A N 1
ATOM 766 C CA . GLU A 1 90 ? -1.935 -7.980 -2.642 1.00 90.25 90 GLU A CA 1
ATOM 767 C C . GLU A 1 90 ? -0.866 -8.726 -1.838 1.00 90.25 90 GLU A C 1
ATOM 769 O O . GLU A 1 90 ? -0.799 -8.604 -0.613 1.00 90.25 90 GLU A O 1
ATOM 774 N N . LYS A 1 91 ? 0.027 -9.464 -2.509 1.00 92.94 91 LYS A N 1
ATOM 775 C CA . LYS A 1 91 ? 1.161 -10.116 -1.844 1.00 92.94 91 LYS A CA 1
ATOM 776 C C . LYS A 1 91 ? 2.080 -9.102 -1.157 1.00 92.94 91 LYS A C 1
ATOM 778 O O . LYS A 1 91 ? 2.456 -9.319 -0.006 1.00 92.94 91 LYS A O 1
ATOM 783 N N . TYR A 1 92 ? 2.422 -8.006 -1.832 1.00 94.12 92 TYR A N 1
ATOM 784 C CA . TYR A 1 92 ? 3.240 -6.940 -1.250 1.00 94.12 92 TYR A CA 1
ATOM 785 C C . TYR A 1 92 ? 2.577 -6.314 -0.016 1.00 94.12 92 TYR A C 1
ATOM 787 O O . TYR A 1 92 ? 3.210 -6.211 1.035 1.00 94.12 92 TYR A O 1
ATOM 795 N N . VAL A 1 93 ? 1.299 -5.940 -0.128 1.00 91.94 93 VAL A N 1
ATOM 796 C CA . VAL A 1 93 ? 0.537 -5.328 0.968 1.00 91.94 93 VAL A CA 1
ATOM 797 C C . VAL A 1 93 ? 0.485 -6.263 2.172 1.00 91.94 93 VAL A C 1
ATOM 799 O O . VAL A 1 93 ? 0.801 -5.842 3.283 1.00 91.94 93 VAL A O 1
ATOM 802 N N . ASN A 1 94 ? 0.165 -7.542 1.958 1.00 91.88 94 ASN A N 1
ATOM 803 C CA . ASN A 1 94 ? 0.149 -8.540 3.026 1.00 91.88 94 ASN A CA 1
ATOM 804 C C . ASN A 1 94 ? 1.529 -8.667 3.697 1.00 91.88 94 ASN A C 1
ATOM 806 O O . ASN A 1 94 ? 1.627 -8.656 4.923 1.00 91.88 94 ASN A O 1
ATOM 810 N N . GLU A 1 95 ? 2.620 -8.747 2.928 1.00 92.44 95 GLU A N 1
ATOM 811 C CA . GLU A 1 95 ? 3.969 -8.815 3.504 1.00 92.44 95 GLU A CA 1
ATOM 812 C C . GLU A 1 95 ? 4.319 -7.578 4.342 1.00 92.44 95 GLU A C 1
ATOM 814 O O . GLU A 1 95 ? 4.990 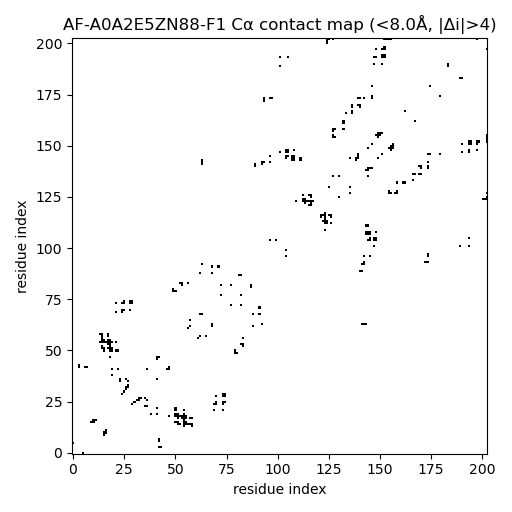-7.714 5.370 1.00 92.44 95 GLU A O 1
ATOM 819 N N . LEU A 1 96 ? 3.867 -6.396 3.920 1.00 92.00 96 LEU A N 1
ATOM 820 C CA . LEU A 1 96 ? 4.109 -5.134 4.608 1.00 92.00 96 LEU A CA 1
ATOM 821 C C . LEU A 1 96 ? 3.279 -5.020 5.894 1.00 92.00 96 LEU A C 1
ATOM 823 O O . LEU A 1 96 ? 3.849 -4.845 6.970 1.00 92.00 96 LEU A O 1
ATOM 827 N N . VAL A 1 97 ? 1.961 -5.209 5.814 1.00 92.75 97 VAL A N 1
ATOM 828 C CA . VAL A 1 97 ? 1.025 -5.088 6.949 1.00 92.75 97 VAL A CA 1
ATOM 829 C C . VAL A 1 97 ? 1.327 -6.110 8.055 1.00 92.75 97 VAL A C 1
ATOM 831 O O . VAL A 1 97 ? 1.234 -5.830 9.254 1.00 92.75 97 VAL A O 1
ATOM 834 N N . LEU A 1 98 ? 1.777 -7.311 7.689 1.00 91.19 98 LEU A N 1
ATOM 835 C CA . LEU A 1 98 ? 2.138 -8.325 8.681 1.00 91.19 98 LEU A CA 1
ATOM 836 C C . LEU A 1 98 ? 3.475 -8.020 9.382 1.00 91.19 98 LEU A C 1
ATOM 838 O O . LEU A 1 98 ? 3.698 -8.504 10.497 1.00 91.19 98 LEU A O 1
ATOM 842 N N . LYS A 1 99 ? 4.343 -7.174 8.809 1.00 91.25 99 LYS A N 1
ATOM 843 C CA . LYS A 1 99 ? 5.679 -6.844 9.352 1.00 91.25 99 LYS A CA 1
ATOM 844 C C . LYS A 1 99 ? 5.815 -5.425 9.913 1.00 91.25 99 LYS A C 1
ATOM 846 O O . LYS A 1 99 ? 6.740 -5.199 10.688 1.00 91.25 99 LYS A O 1
ATOM 851 N N . GLU A 1 100 ? 4.921 -4.501 9.564 1.00 93.00 100 GLU A N 1
ATOM 852 C CA . GLU A 1 100 ? 4.966 -3.101 10.010 1.00 93.00 100 GLU A CA 1
ATOM 853 C C . GLU A 1 100 ? 4.900 -2.958 11.543 1.00 93.00 100 GLU A C 1
ATOM 855 O O . GLU A 1 100 ? 4.365 -3.829 12.258 1.00 93.00 100 GLU A O 1
ATOM 860 N N . SER A 1 101 ? 5.465 -1.849 12.041 1.00 94.88 101 SER A N 1
ATOM 861 C CA . SER A 1 101 ? 5.338 -1.449 13.442 1.00 94.88 101 SER A CA 1
ATOM 862 C C . SER A 1 101 ? 3.918 -0.966 13.736 1.00 94.88 101 SER A C 1
ATOM 864 O O . SER A 1 101 ? 3.131 -0.699 12.827 1.00 94.88 101 SER A O 1
ATOM 866 N N . MET A 1 102 ? 3.578 -0.901 15.020 1.00 96.31 102 MET A N 1
ATOM 867 C CA . MET A 1 102 ? 2.257 -0.454 15.445 1.00 96.31 102 MET A CA 1
ATOM 868 C C . MET A 1 102 ? 2.049 1.031 15.112 1.00 96.31 102 MET A C 1
ATOM 870 O O . MET A 1 102 ? 0.989 1.403 14.623 1.00 96.31 102 MET A O 1
ATOM 874 N N . GLU A 1 103 ? 3.075 1.857 15.293 1.00 96.81 103 GLU A N 1
ATOM 875 C CA . GLU A 1 103 ? 3.039 3.303 15.068 1.00 96.81 103 GLU A CA 1
ATOM 876 C C . GLU A 1 103 ? 2.773 3.627 13.596 1.00 96.81 103 GLU A C 1
ATOM 878 O O . GLU A 1 103 ? 1.791 4.302 13.296 1.00 96.81 103 GLU A O 1
ATOM 883 N N . THR A 1 104 ? 3.568 3.063 12.673 1.00 95.38 104 THR A N 1
ATOM 884 C CA . THR A 1 104 ? 3.361 3.239 11.222 1.00 95.38 104 THR A CA 1
ATOM 885 C C . THR A 1 104 ? 1.961 2.796 10.800 1.00 95.38 104 THR A C 1
ATOM 887 O O . THR A 1 104 ? 1.301 3.454 9.997 1.00 95.38 104 THR A O 1
ATOM 890 N N . ALA A 1 105 ? 1.495 1.677 11.355 1.00 96.12 105 ALA A N 1
ATOM 891 C CA . ALA A 1 105 ? 0.188 1.119 11.053 1.00 96.12 105 ALA A CA 1
ATOM 892 C C . ALA A 1 105 ? -0.968 2.026 11.502 1.00 96.12 105 ALA A C 1
ATOM 894 O O . ALA A 1 105 ? -1.952 2.191 10.772 1.00 96.12 105 ALA A O 1
ATOM 895 N N . VAL A 1 106 ? -0.871 2.580 12.713 1.00 97.06 106 VAL A N 1
ATOM 896 C CA . VAL A 1 106 ? -1.890 3.459 13.296 1.00 97.06 106 VAL A CA 1
ATOM 897 C C . VAL A 1 106 ? -1.903 4.809 12.593 1.00 97.06 106 VAL A C 1
ATOM 899 O O . VAL A 1 106 ? -2.979 5.230 12.178 1.00 97.06 106 VAL A O 1
ATOM 902 N N . GLU A 1 107 ? -0.740 5.435 12.390 1.00 96.56 107 GLU A N 1
ATOM 903 C CA . GLU A 1 107 ? -0.599 6.719 11.685 1.00 96.56 107 GLU A CA 1
ATOM 904 C C . GLU A 1 107 ? -1.271 6.658 10.310 1.00 96.56 107 GLU A C 1
ATOM 906 O O . GLU A 1 107 ? -2.234 7.373 10.046 1.00 96.56 107 GLU A O 1
ATOM 911 N N . ARG A 1 108 ? -0.890 5.672 9.491 1.00 96.31 108 ARG A N 1
ATOM 912 C CA . ARG A 1 108 ? -1.472 5.463 8.160 1.00 96.31 108 ARG A CA 1
ATOM 913 C C . ARG A 1 108 ? -2.984 5.210 8.188 1.00 96.31 108 ARG A C 1
ATOM 915 O O . ARG A 1 108 ? -3.700 5.610 7.265 1.00 96.31 108 ARG A O 1
ATOM 922 N N . SER A 1 109 ? -3.475 4.502 9.205 1.00 97.56 109 SER A N 1
ATOM 923 C CA . SER A 1 109 ? -4.913 4.248 9.349 1.00 97.56 109 SER A CA 1
ATOM 924 C C . SER A 1 109 ? -5.662 5.541 9.665 1.00 97.56 109 SER A C 1
ATOM 926 O O . SER A 1 109 ? -6.684 5.813 9.040 1.00 97.56 109 SER A O 1
ATOM 928 N N . ILE A 1 110 ? -5.129 6.364 10.572 1.00 97.62 110 ILE A N 1
ATOM 929 C CA . ILE A 1 110 ? -5.698 7.669 10.921 1.00 97.62 110 ILE A CA 1
ATOM 930 C C . ILE A 1 110 ? -5.653 8.613 9.715 1.00 97.62 110 ILE A C 1
ATOM 932 O O . ILE A 1 110 ? -6.679 9.205 9.399 1.00 97.62 110 ILE A O 1
ATOM 936 N N . ASP A 1 111 ? -4.549 8.675 8.969 1.00 97.44 111 ASP A N 1
ATOM 937 C CA . ASP A 1 111 ? -4.440 9.491 7.748 1.00 97.44 111 ASP A CA 1
ATOM 938 C C . ASP A 1 111 ? -5.491 9.106 6.697 1.00 97.44 111 ASP A C 1
ATOM 940 O O . ASP A 1 111 ? -6.114 9.958 6.052 1.00 97.44 111 ASP A O 1
ATOM 944 N N . THR A 1 112 ? -5.738 7.801 6.547 1.00 97.44 112 THR A N 1
ATOM 945 C CA . THR A 1 112 ? -6.783 7.274 5.658 1.00 97.44 112 THR A CA 1
ATOM 946 C C . THR A 1 112 ? -8.174 7.712 6.123 1.00 97.44 112 THR A C 1
ATOM 948 O O . THR A 1 112 ? -9.011 8.107 5.306 1.00 97.44 112 THR A O 1
ATOM 951 N N . MET A 1 113 ? -8.425 7.669 7.433 1.00 98.19 113 MET A N 1
ATOM 952 C CA . MET A 1 113 ? -9.685 8.106 8.038 1.00 98.19 113 MET A CA 1
ATOM 953 C C . MET A 1 113 ? -9.867 9.628 7.952 1.00 98.19 113 MET A C 1
ATOM 955 O O . MET A 1 113 ? -10.980 10.093 7.717 1.00 98.19 113 MET A O 1
ATOM 959 N N . MET A 1 114 ? -8.792 10.408 8.082 1.00 98.06 114 MET A N 1
ATOM 960 C CA . MET A 1 114 ? -8.799 11.860 7.894 1.00 98.06 114 MET A CA 1
ATOM 961 C C . MET A 1 114 ? -9.125 12.228 6.453 1.00 98.06 114 MET A C 1
ATOM 963 O O . MET A 1 114 ? -10.044 13.007 6.223 1.00 98.06 114 MET A O 1
ATOM 967 N N . SER A 1 115 ? -8.468 11.580 5.489 1.00 97.44 115 SER A N 1
ATOM 968 C CA . SER A 1 115 ? -8.756 11.769 4.062 1.00 97.44 115 SER A CA 1
ATOM 969 C C . SER A 1 115 ? -10.215 11.429 3.724 1.00 97.44 115 SER A C 1
ATOM 971 O O . SER A 1 115 ? -10.848 12.099 2.913 1.00 97.44 115 SER A O 1
ATOM 973 N N . TRP A 1 116 ? -10.783 10.391 4.355 1.00 97.94 116 TRP A N 1
ATOM 974 C CA . TRP A 1 116 ? -12.217 10.095 4.250 1.00 97.94 116 TRP A CA 1
ATOM 975 C C . TRP A 1 116 ? -13.090 11.198 4.851 1.00 97.94 116 TRP A C 1
ATOM 977 O O . TRP A 1 116 ? -14.086 11.574 4.238 1.00 97.94 116 TRP A O 1
ATOM 987 N N . GLY A 1 117 ? -12.730 11.694 6.037 1.00 97.88 117 GLY A N 1
ATOM 988 C CA . GLY A 1 117 ? -13.459 12.756 6.724 1.00 97.88 117 GLY A CA 1
ATOM 989 C C . GLY A 1 117 ? -13.494 14.045 5.910 1.00 97.88 117 GLY A C 1
ATOM 990 O O . GLY A 1 117 ? -14.555 14.641 5.763 1.00 97.88 117 GLY A O 1
ATOM 991 N N . GLU A 1 118 ? -12.374 14.419 5.289 1.00 97.94 118 GLU A N 1
ATOM 992 C CA . GLU A 1 118 ? -12.301 15.544 4.349 1.00 97.94 118 GLU A CA 1
ATOM 993 C C . GLU A 1 118 ? -13.207 15.329 3.127 1.00 97.94 118 GLU A C 1
ATOM 995 O O . GLU A 1 118 ? -13.977 16.213 2.767 1.00 97.94 118 GLU A O 1
ATOM 1000 N N . GLU A 1 119 ? -13.182 14.137 2.519 1.00 96.81 119 GLU A N 1
ATOM 1001 C CA . GLU A 1 119 ? -14.019 13.800 1.354 1.00 96.81 119 GLU A CA 1
ATOM 1002 C C . GLU A 1 119 ? -15.526 13.792 1.675 1.00 96.81 119 GLU A C 1
ATOM 1004 O O . GLU A 1 119 ? -16.356 14.022 0.793 1.00 96.81 119 GLU A O 1
ATOM 1009 N N . LYS A 1 120 ? -15.897 13.457 2.915 1.00 96.75 120 LYS A N 1
ATOM 1010 C CA . LYS A 1 120 ? -17.295 13.329 3.359 1.00 96.75 120 LYS A CA 1
ATOM 1011 C C . LYS A 1 120 ? -17.784 14.479 4.224 1.00 96.75 120 LYS A C 1
ATOM 1013 O O . LYS A 1 120 ? -18.924 14.415 4.673 1.00 96.75 120 LYS A O 1
ATOM 1018 N N . GLU A 1 121 ? -16.949 15.492 4.443 1.00 96.75 121 GLU A N 1
ATOM 1019 C CA . GLU A 1 121 ? -17.217 16.597 5.369 1.00 96.75 121 GLU A CA 1
ATOM 1020 C C . GLU A 1 121 ? -17.671 16.086 6.755 1.00 96.75 121 GLU A C 1
ATOM 1022 O O . GLU A 1 121 ? -18.602 16.605 7.369 1.00 96.75 121 GLU A O 1
ATOM 1027 N N . ALA A 1 122 ? -17.019 15.024 7.241 1.00 96.31 122 ALA A N 1
ATOM 1028 C CA . ALA A 1 122 ? -17.368 14.306 8.465 1.00 96.31 122 ALA A CA 1
ATOM 1029 C C . ALA A 1 122 ? -16.172 14.214 9.431 1.00 96.31 122 ALA A C 1
ATOM 1031 O O . ALA A 1 122 ? -15.019 14.197 8.990 1.00 96.31 122 ALA A O 1
ATOM 1032 N N . PRO A 1 123 ? -16.405 14.103 10.754 1.00 97.31 123 PRO A N 1
ATOM 1033 C CA . PRO A 1 123 ? -15.338 13.811 11.705 1.00 97.31 123 PRO A CA 1
ATOM 1034 C C . PRO A 1 123 ? -14.635 12.501 11.342 1.00 97.31 123 PRO A C 1
ATOM 1036 O O . PRO A 1 123 ? -15.273 11.459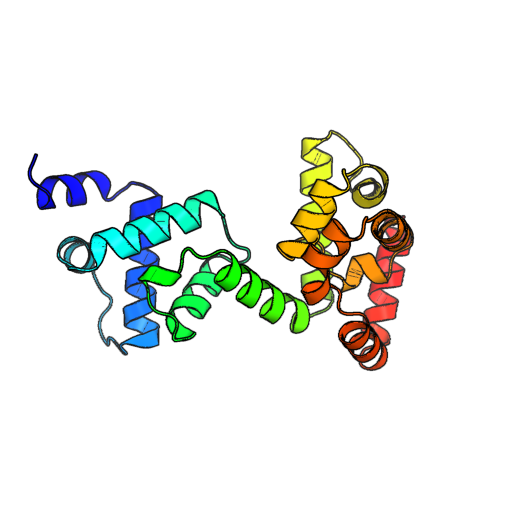 11.215 1.00 97.31 123 PRO A O 1
ATOM 1039 N N . TRP A 1 124 ? -13.311 12.528 11.195 1.00 97.56 124 TRP A N 1
ATOM 1040 C CA . TRP A 1 124 ? -12.527 11.363 10.763 1.00 97.56 124 TRP A CA 1
ATOM 1041 C C . TRP A 1 124 ? -12.725 10.133 11.663 1.00 97.56 124 TRP A C 1
ATOM 1043 O O . TRP A 1 124 ? -12.697 8.994 11.198 1.00 97.56 124 TRP A O 1
ATOM 1053 N N . ASN A 1 125 ? -12.970 10.350 12.956 1.00 97.00 125 ASN A N 1
ATOM 1054 C CA . ASN A 1 125 ? -13.179 9.294 13.938 1.00 97.00 125 ASN A CA 1
ATOM 1055 C C . ASN A 1 125 ? -14.544 8.591 13.810 1.00 97.00 125 ASN A C 1
ATOM 1057 O O . ASN A 1 125 ? -14.770 7.570 14.459 1.00 97.00 125 ASN A O 1
ATOM 1061 N N . ASP A 1 126 ? -15.429 9.077 12.938 1.00 97.38 126 ASP A N 1
ATOM 1062 C CA . ASP A 1 126 ? -16.657 8.383 12.551 1.00 97.38 126 ASP A CA 1
ATOM 1063 C C . ASP A 1 126 ? -16.476 7.454 11.341 1.00 97.38 126 ASP A C 1
ATOM 1065 O O . ASP A 1 126 ? -17.440 6.818 10.909 1.00 97.38 126 ASP A O 1
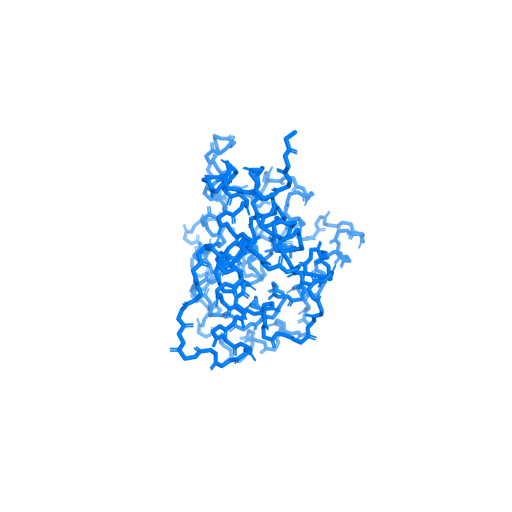ATOM 1069 N N . TYR A 1 127 ? -15.251 7.296 10.823 1.00 98.56 127 TYR A N 1
ATOM 1070 C CA . TYR A 1 127 ? -14.963 6.436 9.669 1.00 98.56 127 TYR A CA 1
ATOM 1071 C C . TYR A 1 127 ? -15.576 5.040 9.813 1.00 98.56 127 TYR A C 1
ATOM 1073 O O . TYR A 1 127 ? -16.365 4.617 8.974 1.00 98.56 127 TYR A O 1
ATOM 1081 N N . PHE A 1 128 ? -15.309 4.336 10.916 1.00 98.31 128 PHE A N 1
ATOM 1082 C CA . PHE A 1 128 ? -15.859 2.994 11.133 1.00 98.31 128 PHE A CA 1
ATOM 1083 C C . PHE A 1 128 ? -17.370 2.976 11.413 1.00 98.31 128 PHE A C 1
ATOM 1085 O O . PHE A 1 128 ? -17.962 1.904 11.441 1.00 98.31 128 PHE A O 1
ATOM 1092 N N . ARG A 1 129 ? -18.014 4.125 11.646 1.00 97.38 129 ARG A N 1
ATOM 1093 C CA . ARG A 1 129 ? -19.470 4.217 11.849 1.00 97.38 129 ARG A CA 1
ATOM 1094 C C . ARG A 1 129 ? -20.215 4.535 10.556 1.00 97.38 129 ARG A C 1
ATOM 1096 O O . ARG A 1 129 ? -21.385 4.177 10.436 1.00 97.38 129 ARG A O 1
ATOM 1103 N N . HIS A 1 130 ? -19.569 5.225 9.615 1.00 97.06 130 HIS A N 1
ATOM 1104 C CA . HIS A 1 130 ? -20.250 5.829 8.465 1.00 97.06 130 HIS A CA 1
ATOM 1105 C C . HIS A 1 130 ? -19.619 5.514 7.104 1.00 97.06 130 HIS A C 1
ATOM 1107 O O . HIS A 1 130 ? -20.281 5.696 6.080 1.00 97.06 130 HIS A O 1
ATOM 1113 N N . ALA A 1 131 ? -18.379 5.022 7.041 1.00 97.81 131 ALA A N 1
ATOM 1114 C CA . ALA A 1 131 ? -17.831 4.500 5.795 1.00 97.81 131 ALA A CA 1
ATOM 1115 C C . ALA A 1 131 ? -18.634 3.271 5.336 1.00 97.81 131 ALA A C 1
ATOM 1117 O O . ALA A 1 131 ? -19.093 2.462 6.140 1.00 97.81 131 ALA A O 1
ATOM 1118 N N . THR A 1 132 ? -18.813 3.123 4.023 1.00 97.62 132 THR A N 1
ATOM 1119 C CA . THR A 1 132 ? -19.537 1.974 3.468 1.00 97.62 132 THR A CA 1
ATOM 1120 C C . THR A 1 132 ? -18.725 0.692 3.642 1.00 97.62 132 THR A C 1
ATOM 1122 O O . THR A 1 132 ? -17.497 0.728 3.552 1.00 97.62 132 THR A O 1
ATOM 1125 N N . LEU A 1 133 ? -19.400 -0.454 3.802 1.00 97.75 133 LEU A N 1
ATOM 1126 C CA . LEU A 1 133 ? -18.733 -1.758 3.931 1.00 97.75 133 LEU A CA 1
ATOM 1127 C C . LEU A 1 133 ? -17.723 -1.986 2.799 1.00 97.75 133 LEU A C 1
ATOM 1129 O O . LEU A 1 133 ? -16.559 -2.242 3.067 1.00 97.75 133 LEU A O 1
ATOM 1133 N N . ASN A 1 134 ? -18.123 -1.748 1.544 1.00 96.88 134 ASN A N 1
ATOM 1134 C CA . ASN A 1 134 ? -17.245 -1.909 0.379 1.00 96.88 134 ASN A CA 1
ATOM 1135 C C . ASN A 1 134 ? -15.989 -1.031 0.440 1.00 96.88 134 ASN A C 1
ATOM 1137 O O . ASN A 1 134 ? -14.919 -1.459 0.006 1.00 96.88 134 ASN A O 1
ATOM 1141 N N . ARG A 1 135 ? -16.100 0.197 0.968 1.00 96.62 135 ARG A N 1
ATOM 1142 C CA . ARG A 1 135 ? -14.931 1.056 1.159 1.00 96.62 135 ARG A CA 1
ATOM 1143 C C . ARG A 1 135 ? -14.008 0.467 2.214 1.00 96.62 135 ARG A C 1
ATOM 1145 O O . ARG A 1 135 ? -12.821 0.348 1.942 1.00 96.62 135 ARG A O 1
ATOM 1152 N N . VAL A 1 136 ? -14.538 0.085 3.375 1.00 97.94 136 VAL A N 1
ATOM 1153 C CA . VAL A 1 136 ? -13.712 -0.470 4.455 1.00 97.94 136 VAL A CA 1
ATOM 1154 C C . VAL A 1 136 ? -13.074 -1.791 4.026 1.00 97.94 136 VAL A C 1
ATOM 1156 O O . VAL A 1 136 ? -11.887 -1.983 4.260 1.00 97.94 136 VAL A O 1
ATOM 1159 N N . THR A 1 137 ? -13.800 -2.669 3.327 1.00 97.31 137 THR A N 1
ATOM 1160 C CA . THR A 1 137 ? -13.246 -3.897 2.735 1.00 97.31 137 THR A CA 1
ATOM 1161 C C . THR A 1 137 ? -12.057 -3.574 1.834 1.00 97.31 137 THR A C 1
ATOM 1163 O O . THR A 1 137 ? -10.997 -4.176 1.986 1.00 97.31 137 THR A O 1
ATOM 1166 N N . ARG A 1 138 ? -12.195 -2.588 0.937 1.00 94.44 138 ARG A N 1
ATOM 1167 C CA . ARG A 1 138 ? -11.105 -2.158 0.053 1.00 94.44 138 ARG A CA 1
ATOM 1168 C C . ARG A 1 138 ? -9.939 -1.549 0.822 1.00 94.44 138 ARG A C 1
ATOM 1170 O O . ARG A 1 138 ? -8.799 -1.905 0.563 1.00 94.44 138 ARG A O 1
ATOM 1177 N N . ASP A 1 139 ? -10.209 -0.650 1.761 1.00 95.94 139 ASP A N 1
ATOM 1178 C CA . ASP A 1 139 ? -9.167 0.035 2.520 1.00 95.94 139 ASP A CA 1
ATOM 1179 C C . ASP A 1 139 ? -8.402 -0.946 3.432 1.00 95.94 139 ASP A C 1
ATOM 1181 O O . ASP A 1 139 ? -7.199 -0.786 3.611 1.00 95.94 139 ASP A O 1
ATOM 1185 N N . VAL A 1 140 ? -9.042 -2.002 3.949 1.00 95.81 140 VAL A N 1
ATOM 1186 C CA . VAL A 1 140 ? -8.358 -3.100 4.659 1.00 95.81 140 VAL A CA 1
ATOM 1187 C C . VAL A 1 140 ? -7.569 -3.977 3.685 1.00 95.81 140 VAL A C 1
ATOM 1189 O O . VAL A 1 140 ? -6.400 -4.257 3.938 1.00 95.81 140 VAL A O 1
ATOM 1192 N N . LYS A 1 141 ? -8.167 -4.379 2.555 1.00 92.88 141 LYS A N 1
ATOM 1193 C CA . LYS A 1 141 ? -7.512 -5.207 1.527 1.00 92.88 141 LYS A CA 1
ATOM 1194 C C . LYS A 1 141 ? -6.251 -4.542 0.965 1.00 92.88 141 LYS A C 1
ATOM 1196 O O . LYS A 1 141 ? -5.212 -5.183 0.845 1.00 92.88 141 LYS A O 1
ATOM 1201 N N . ASP A 1 142 ? -6.330 -3.244 0.686 1.00 90.75 142 ASP A N 1
ATOM 1202 C CA . ASP A 1 142 ? -5.219 -2.423 0.196 1.00 90.75 142 ASP A CA 1
ATOM 1203 C C . ASP A 1 142 ? -4.248 -2.028 1.324 1.00 90.75 142 ASP A C 1
ATOM 1205 O O . ASP A 1 142 ? -3.286 -1.302 1.083 1.00 90.75 142 ASP A O 1
ATOM 1209 N N . GLY A 1 143 ? -4.504 -2.477 2.557 1.00 92.94 143 GLY A N 1
ATOM 1210 C CA . GLY A 1 143 ? -3.679 -2.266 3.738 1.00 92.94 143 GLY A CA 1
ATOM 1211 C C . GLY A 1 143 ? -3.814 -0.893 4.380 1.00 92.94 143 GLY A C 1
ATOM 1212 O O . GLY A 1 143 ? -3.210 -0.693 5.422 1.00 92.94 143 GLY A O 1
ATOM 1213 N N . LYS A 1 144 ? -4.568 0.051 3.801 1.00 94.88 144 LYS A N 1
ATOM 1214 C CA . LYS A 1 144 ? -4.734 1.442 4.272 1.00 94.88 144 LYS A CA 1
ATOM 1215 C C . LYS A 1 144 ? -5.355 1.554 5.660 1.00 94.88 144 LYS A C 1
ATOM 1217 O O . LYS A 1 144 ? -5.009 2.470 6.398 1.00 94.88 144 LYS A O 1
ATOM 1222 N N . ILE A 1 145 ? -6.209 0.608 6.039 1.00 97.19 145 ILE A N 1
ATOM 1223 C CA . ILE A 1 145 ? -6.667 0.425 7.417 1.00 97.19 145 ILE A CA 1
ATOM 1224 C C . ILE A 1 145 ? -5.980 -0.810 7.987 1.00 97.19 145 ILE A C 1
ATOM 1226 O O . ILE A 1 145 ? -6.156 -1.921 7.490 1.00 97.19 145 ILE A O 1
ATOM 1230 N N . SER A 1 146 ? -5.173 -0.613 9.029 1.00 96.81 146 SER A N 1
ATOM 1231 C CA . SER A 1 146 ? -4.407 -1.697 9.638 1.00 96.81 146 SER A CA 1
ATOM 1232 C C . SER A 1 146 ? -5.249 -2.504 10.634 1.00 96.81 146 SER A C 1
ATOM 1234 O O . SER A 1 146 ? -5.989 -1.917 11.438 1.00 96.81 146 SER A O 1
ATOM 1236 N N . PRO A 1 147 ? -5.069 -3.837 10.696 1.00 97.06 147 PRO A N 1
ATOM 1237 C CA . PRO A 1 147 ? -5.664 -4.658 11.746 1.00 97.06 147 PRO A CA 1
ATOM 1238 C C . PRO A 1 147 ? -5.152 -4.299 13.146 1.00 97.06 147 PRO A C 1
ATOM 1240 O O . PRO A 1 147 ? -5.855 -4.564 14.120 1.00 97.06 147 PRO A O 1
ATOM 1243 N N . TRP A 1 148 ? -3.981 -3.650 13.262 1.00 97.62 148 TRP A N 1
ATOM 1244 C CA . TRP A 1 148 ? -3.525 -3.060 14.525 1.00 97.62 148 TRP A CA 1
ATOM 1245 C C . TRP A 1 148 ? -4.605 -2.172 15.139 1.00 97.62 148 TRP A C 1
ATOM 1247 O O . TRP A 1 148 ? -4.942 -2.374 16.300 1.00 97.62 148 TRP A O 1
ATOM 1257 N N . LEU A 1 149 ? -5.193 -1.261 14.358 1.00 97.75 149 LEU A N 1
ATOM 1258 C CA . LEU A 1 149 ? -6.235 -0.351 14.829 1.00 97.75 149 LEU A CA 1
ATOM 1259 C C . LEU A 1 149 ? -7.613 -1.024 14.842 1.00 97.75 149 LEU A C 1
ATOM 1261 O O . LEU A 1 149 ? -8.274 -1.055 15.880 1.00 97.75 149 LEU A O 1
ATOM 1265 N N . MET A 1 150 ? -8.028 -1.611 13.712 1.00 97.69 150 MET A N 1
ATOM 1266 C CA . MET A 1 150 ? -9.385 -2.148 13.531 1.00 97.69 150 MET A CA 1
ATOM 1267 C C . MET A 1 150 ? -9.744 -3.221 14.571 1.00 97.69 150 MET A C 1
ATOM 1269 O O . MET A 1 150 ? -10.867 -3.247 15.073 1.00 97.69 150 MET A O 1
ATOM 1273 N N . LEU A 1 151 ? -8.790 -4.089 14.931 1.00 97.31 151 LEU A N 1
ATOM 1274 C CA . LEU A 1 151 ? -9.008 -5.177 15.891 1.00 97.31 151 LEU A CA 1
ATOM 1275 C C . LEU A 1 151 ? -8.820 -4.748 17.355 1.00 97.31 151 LEU A C 1
ATOM 1277 O O . LEU A 1 151 ? -9.051 -5.560 18.254 1.00 97.31 151 LEU A O 1
ATOM 1281 N N . ASN A 1 152 ? -8.423 -3.501 17.622 1.00 97.44 152 ASN A N 1
ATOM 1282 C CA . ASN A 1 152 ? -8.210 -2.984 18.978 1.00 97.44 152 ASN A CA 1
ATOM 1283 C C . ASN A 1 152 ? -9.115 -1.798 19.349 1.00 97.44 152 ASN A C 1
ATOM 1285 O O . ASN A 1 152 ? -9.129 -1.420 20.518 1.00 97.44 152 ASN A O 1
ATOM 1289 N N . CYS A 1 153 ? -9.935 -1.282 18.428 1.00 96.75 153 CYS A N 1
ATOM 1290 C CA . CYS A 1 153 ? -10.971 -0.287 18.724 1.00 96.75 153 CYS A CA 1
ATOM 1291 C C . CYS A 1 153 ? -12.393 -0.872 18.675 1.00 96.75 153 CYS A C 1
ATOM 1293 O O . CYS A 1 153 ? -12.630 -1.966 18.155 1.00 96.75 153 CYS A O 1
ATOM 1295 N N . SER A 1 154 ? -13.350 -0.156 19.270 1.00 97.69 154 SER A N 1
ATOM 1296 C CA . SER A 1 154 ? -14.726 -0.643 19.410 1.00 97.69 154 SER A CA 1
ATOM 1297 C C . SER A 1 154 ? -15.509 -0.538 18.098 1.00 97.69 154 SER A C 1
ATOM 1299 O O . SER A 1 154 ? -16.079 -1.531 17.640 1.00 97.69 154 SER A O 1
ATOM 1301 N N . SER A 1 155 ? -15.473 0.623 17.437 1.00 98.06 155 SER A N 1
ATOM 1302 C CA . SER A 1 155 ? -16.113 0.813 16.132 1.00 98.06 155 SER A CA 1
ATOM 1303 C C . SER A 1 155 ? -15.516 -0.066 15.036 1.00 98.06 155 SER A C 1
ATOM 1305 O O . SER A 1 155 ? -16.274 -0.592 14.229 1.00 98.06 155 SER A O 1
ATOM 1307 N N . GLY A 1 156 ? -14.201 -0.302 15.031 1.00 97.75 156 GLY A N 1
ATOM 1308 C CA . GLY A 1 156 ? -13.548 -1.185 14.059 1.00 97.75 156 GLY A CA 1
ATOM 1309 C C . GLY A 1 156 ? -14.051 -2.627 14.144 1.00 97.75 156 GLY A C 1
ATOM 1310 O O . GLY A 1 156 ? -14.392 -3.226 13.125 1.00 97.75 156 GLY A O 1
ATOM 1311 N N . LYS A 1 157 ? -14.205 -3.162 15.362 1.00 97.56 157 LYS A N 1
ATOM 1312 C CA . LYS A 1 157 ? -14.816 -4.485 15.581 1.00 97.56 157 LYS A CA 1
ATOM 1313 C C . LYS A 1 157 ? -16.284 -4.522 15.164 1.00 97.56 157 LYS A C 1
ATOM 1315 O O . LYS A 1 157 ? -16.706 -5.487 14.534 1.00 97.56 157 LYS A O 1
ATOM 1320 N N . ASN A 1 158 ? -17.045 -3.472 15.477 1.00 98.31 158 ASN A N 1
ATOM 1321 C CA . ASN A 1 158 ? -18.452 -3.370 15.082 1.00 98.31 158 ASN A CA 1
ATOM 1322 C C . ASN A 1 158 ? -18.623 -3.267 13.559 1.00 98.31 158 ASN A C 1
ATOM 1324 O O . ASN A 1 158 ? -19.589 -3.794 13.016 1.00 98.31 158 ASN A O 1
ATOM 1328 N N . MET A 1 159 ? -17.696 -2.604 12.867 1.00 97.81 159 MET A N 1
ATOM 1329 C CA . MET A 1 159 ? -17.639 -2.550 11.407 1.00 97.81 159 MET A CA 1
ATOM 1330 C C . MET A 1 159 ? -17.324 -3.932 10.826 1.00 97.81 159 MET A C 1
ATOM 1332 O O . MET A 1 159 ? -18.050 -4.404 9.957 1.00 97.81 159 MET A O 1
ATOM 1336 N N . LEU A 1 160 ? -16.307 -4.626 11.351 1.00 96.62 160 LEU A N 1
ATOM 1337 C CA . LEU A 1 160 ? -15.955 -5.974 10.890 1.00 96.62 160 LEU A CA 1
ATOM 1338 C C . LEU A 1 160 ? -17.107 -6.974 11.070 1.00 96.62 160 LEU A C 1
ATOM 1340 O O . LEU A 1 160 ? -17.326 -7.820 10.211 1.00 96.62 160 LEU A O 1
ATOM 1344 N N . ALA A 1 161 ? -17.871 -6.859 12.160 1.00 97.31 161 ALA A N 1
ATOM 1345 C CA . ALA A 1 161 ? -19.019 -7.724 12.436 1.00 97.31 161 ALA A CA 1
ATOM 1346 C C . ALA A 1 161 ? -20.175 -7.571 11.427 1.00 97.31 161 ALA A C 1
ATOM 1348 O O . ALA A 1 161 ? -21.070 -8.411 11.403 1.00 97.31 161 ALA A O 1
ATOM 1349 N N . GLN A 1 162 ? -20.173 -6.512 10.612 1.00 97.75 162 GLN A N 1
ATOM 1350 C CA . GLN A 1 162 ? -21.174 -6.274 9.568 1.00 97.75 162 GLN A CA 1
ATOM 1351 C C . GLN A 1 162 ? -20.753 -6.828 8.199 1.00 97.75 162 GLN A C 1
ATOM 1353 O O . GLN A 1 162 ? -21.538 -6.750 7.254 1.00 97.75 162 GLN A O 1
ATOM 1358 N N . PHE A 1 163 ? -19.531 -7.354 8.066 1.00 97.69 163 PHE A N 1
ATOM 1359 C CA . PHE A 1 163 ? -19.046 -7.886 6.795 1.00 97.69 163 PHE A CA 1
ATOM 1360 C C . PHE A 1 163 ? -19.781 -9.182 6.445 1.00 97.69 163 PHE A C 1
ATOM 1362 O O . PHE A 1 163 ? -20.001 -10.036 7.303 1.00 97.69 163 PHE A O 1
ATOM 1369 N N . ASN A 1 164 ? -20.132 -9.332 5.169 1.00 97.25 164 ASN A N 1
ATOM 1370 C CA . ASN A 1 164 ? -20.628 -10.598 4.634 1.00 97.25 164 ASN A CA 1
ATOM 1371 C C . A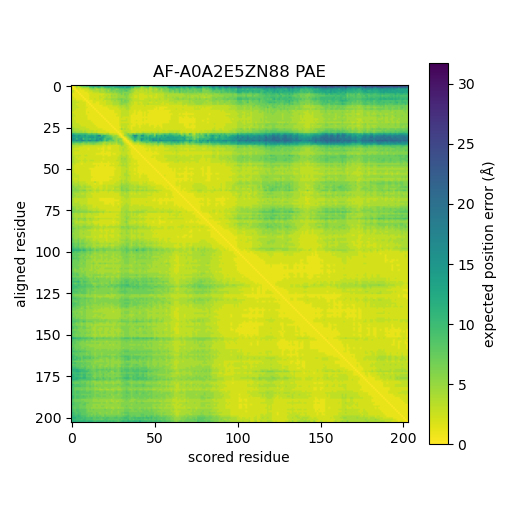SN A 1 164 ? -19.467 -11.557 4.295 1.00 97.25 164 ASN A C 1
ATOM 1373 O O . ASN A 1 164 ? -18.300 -11.166 4.326 1.00 97.25 164 ASN A O 1
ATOM 1377 N N . ASP A 1 165 ? -19.788 -12.803 3.939 1.00 97.00 165 ASP A N 1
ATOM 1378 C CA . ASP A 1 165 ? -18.784 -13.842 3.666 1.00 97.00 165 ASP A CA 1
ATOM 1379 C C . ASP A 1 165 ? -17.802 -13.457 2.543 1.00 97.00 165 ASP A C 1
ATOM 1381 O O . ASP A 1 165 ? -16.602 -13.687 2.675 1.00 97.00 165 ASP A O 1
ATOM 1385 N N . GLU A 1 166 ? -18.278 -12.804 1.480 1.00 96.00 166 GLU A N 1
ATOM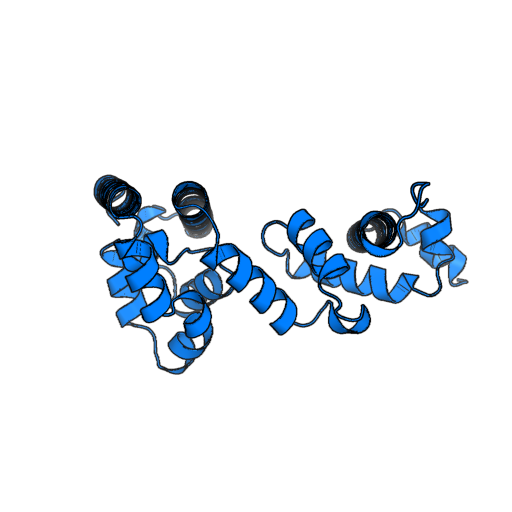 1386 C CA . GLU A 1 166 ? -17.440 -12.350 0.358 1.00 96.00 166 GLU A CA 1
ATOM 1387 C C . GLU A 1 166 ? -16.462 -11.244 0.797 1.00 96.00 166 GLU A C 1
ATOM 1389 O O . GLU A 1 166 ? -15.268 -11.274 0.498 1.00 96.00 166 GLU A O 1
ATOM 1394 N N . GLN A 1 167 ? -16.944 -10.271 1.571 1.00 96.56 167 GLN A N 1
ATOM 1395 C CA . GLN A 1 167 ? -16.114 -9.207 2.131 1.00 96.56 167 GLN A CA 1
ATOM 1396 C C . GLN A 1 167 ? -15.076 -9.760 3.105 1.00 96.56 167 GLN A C 1
ATOM 1398 O O . GLN A 1 167 ? -13.938 -9.290 3.100 1.00 96.56 167 GLN A O 1
ATOM 1403 N N . LEU A 1 168 ? -15.449 -10.754 3.919 1.00 96.12 168 LEU A N 1
ATOM 1404 C CA . LEU A 1 168 ? -14.531 -11.453 4.815 1.00 96.12 168 LEU A CA 1
ATOM 1405 C C . LEU A 1 168 ? -13.458 -12.215 4.033 1.00 96.12 168 LEU A C 1
ATOM 1407 O O . LEU A 1 168 ? -12.291 -12.146 4.416 1.00 96.12 168 LEU A O 1
ATOM 1411 N N . GLU A 1 169 ? -13.816 -12.873 2.929 1.00 94.69 169 GLU A N 1
ATOM 1412 C CA . GLU A 1 169 ? -12.864 -13.561 2.051 1.00 94.69 169 GLU A CA 1
ATOM 1413 C C . GLU A 1 169 ? -11.811 -12.592 1.493 1.00 94.69 169 GLU A C 1
ATOM 1415 O O . GLU A 1 169 ? -10.614 -12.876 1.570 1.00 94.69 169 GLU A O 1
ATOM 1420 N N . PHE A 1 170 ? -12.224 -11.402 1.039 1.00 92.00 170 PHE A N 1
ATOM 1421 C CA . PHE A 1 170 ? -11.301 -10.395 0.502 1.00 92.00 170 PHE A CA 1
ATOM 1422 C C . PHE A 1 170 ? -10.271 -9.877 1.505 1.00 92.00 170 PHE A C 1
ATOM 1424 O O . PHE A 1 170 ? -9.167 -9.506 1.104 1.00 92.00 170 PHE A O 1
ATOM 1431 N N . VAL A 1 171 ? -10.622 -9.805 2.789 1.00 94.19 171 VAL A N 1
ATOM 1432 C CA . VAL A 1 171 ? -9.728 -9.256 3.821 1.00 94.19 171 VAL A CA 1
ATOM 1433 C C . VAL A 1 171 ? -9.023 -10.333 4.634 1.00 94.19 171 VAL A C 1
ATOM 1435 O O . VAL A 1 171 ? -8.096 -10.005 5.374 1.00 94.19 171 VAL A O 1
ATOM 1438 N N . TYR A 1 172 ? -9.420 -11.605 4.505 1.00 92.44 172 TYR A N 1
ATOM 1439 C CA . TYR A 1 172 ? -8.995 -12.692 5.390 1.00 92.44 172 TYR A CA 1
ATOM 1440 C C . TYR A 1 172 ? -7.474 -12.794 5.533 1.00 92.44 172 TYR A C 1
ATOM 1442 O O . TYR A 1 172 ? -6.967 -12.945 6.644 1.00 92.44 172 TYR A O 1
ATOM 1450 N N . THR A 1 173 ? -6.726 -12.664 4.433 1.00 89.19 173 THR A N 1
ATOM 1451 C CA . THR A 1 173 ? -5.256 -12.752 4.467 1.00 89.19 173 THR A CA 1
ATOM 1452 C C . THR A 1 173 ? -4.613 -11.604 5.240 1.00 89.19 173 THR A C 1
ATOM 1454 O O . THR A 1 173 ? -3.554 -11.788 5.838 1.00 89.19 173 THR A O 1
ATOM 1457 N N . VAL A 1 174 ? -5.260 -10.435 5.256 1.00 92.75 174 VAL A N 1
ATOM 1458 C CA . VAL A 1 174 ? -4.794 -9.241 5.965 1.00 92.75 174 VAL A CA 1
ATOM 1459 C C . VAL A 1 174 ? -5.163 -9.328 7.443 1.00 92.75 174 VAL A C 1
ATOM 1461 O O . VAL A 1 174 ? -4.336 -9.010 8.295 1.00 92.75 174 VAL A O 1
ATOM 1464 N N . ILE A 1 175 ? -6.379 -9.783 7.766 1.00 93.94 175 ILE A N 1
ATOM 1465 C CA . ILE A 1 175 ? -6.916 -9.822 9.137 1.00 93.94 175 ILE A CA 1
ATOM 1466 C C . ILE A 1 175 ? -6.797 -11.191 9.822 1.00 93.94 175 ILE A C 1
ATOM 1468 O O . ILE A 1 175 ? -7.463 -11.393 10.836 1.00 93.94 175 ILE A O 1
ATOM 1472 N N . ASP A 1 176 ? -5.966 -12.112 9.310 1.00 92.62 176 ASP A N 1
ATOM 1473 C CA . ASP A 1 176 ? -5.857 -13.497 9.802 1.00 92.62 176 ASP A CA 1
ATOM 1474 C C . ASP A 1 176 ? -5.849 -13.553 11.345 1.00 92.62 176 ASP A C 1
ATOM 1476 O O . ASP A 1 176 ? -4.851 -13.172 11.983 1.00 92.62 176 ASP A O 1
ATOM 1480 N N . PRO A 1 177 ? -6.935 -14.056 11.970 1.00 91.12 177 PRO A N 1
ATOM 1481 C CA . PRO A 1 177 ? -7.075 -14.043 13.418 1.00 91.12 177 PRO A CA 1
ATOM 1482 C C . PRO A 1 177 ? -5.941 -14.777 14.134 1.00 91.12 177 PRO A C 1
ATOM 1484 O O . PRO A 1 177 ? -5.542 -14.374 15.229 1.00 91.12 177 PRO A O 1
ATOM 1487 N N . LYS A 1 178 ? -5.380 -15.835 13.530 1.00 93.12 178 LYS A N 1
ATOM 1488 C CA . LYS A 1 178 ? -4.281 -16.604 14.134 1.00 93.12 178 LYS A CA 1
ATOM 1489 C C . LYS A 1 178 ? -2.996 -15.788 14.161 1.00 93.12 178 LYS A C 1
ATOM 1491 O O . LYS A 1 178 ? -2.299 -15.780 15.182 1.00 93.12 178 LYS A O 1
ATOM 1496 N N . HIS A 1 179 ? -2.694 -15.096 13.064 1.00 94.19 179 HIS A N 1
ATOM 1497 C CA . HIS A 1 179 ? -1.537 -14.215 12.982 1.00 94.19 179 HIS A CA 1
ATOM 1498 C C . HIS A 1 179 ? -1.641 -13.087 14.011 1.00 94.19 179 HIS A C 1
ATOM 1500 O O . HIS A 1 179 ? -0.734 -12.902 14.829 1.00 94.19 179 HIS A O 1
ATOM 1506 N N . TRP A 1 180 ? -2.762 -12.365 14.015 1.00 96.06 180 TRP A N 1
ATOM 1507 C CA . TRP A 1 180 ? -2.930 -11.182 14.857 1.00 96.06 180 TRP A CA 1
ATOM 1508 C C . TRP A 1 180 ? -3.052 -11.516 16.340 1.00 96.06 180 TRP A C 1
ATOM 1510 O O . TRP A 1 180 ? -2.417 -10.849 17.155 1.00 96.06 180 TRP A O 1
ATOM 1520 N N . ALA A 1 181 ? -3.722 -12.612 16.707 1.00 95.31 181 ALA A N 1
ATOM 1521 C CA . ALA A 1 181 ? -3.722 -13.087 18.091 1.00 95.31 181 ALA A CA 1
ATOM 1522 C C . ALA A 1 181 ? -2.298 -13.390 18.593 1.00 95.31 181 ALA A C 1
ATOM 1524 O O . ALA A 1 181 ? -1.943 -13.045 19.724 1.00 95.31 181 ALA A O 1
ATOM 1525 N N . MET A 1 182 ? -1.447 -13.996 17.754 1.00 96.38 182 MET A N 1
ATOM 1526 C CA . MET A 1 182 ? -0.044 -14.228 18.102 1.00 96.38 182 MET A CA 1
ATOM 1527 C C . MET A 1 182 ? 0.742 -12.914 18.206 1.00 96.38 182 MET A C 1
ATOM 1529 O O . MET A 1 182 ? 1.517 -12.750 19.151 1.00 96.38 182 MET A O 1
ATOM 1533 N N . LYS A 1 183 ? 0.564 -11.995 17.248 1.00 95.56 183 LYS A N 1
ATOM 1534 C CA . LYS A 1 183 ? 1.274 -10.708 17.190 1.00 95.56 183 LYS A CA 1
ATOM 1535 C C . LYS A 1 183 ? 0.943 -9.837 18.404 1.00 95.56 183 LYS A C 1
ATOM 1537 O O . LYS A 1 183 ? 1.864 -9.387 19.080 1.00 95.56 183 LYS A O 1
ATOM 1542 N N . PHE A 1 184 ? -0.336 -9.712 18.757 1.00 97.19 184 PHE A N 1
ATOM 1543 C CA . PHE A 1 184 ? -0.792 -8.970 19.936 1.00 97.19 184 PHE A CA 1
ATOM 1544 C C . PHE A 1 184 ? -0.282 -9.577 21.244 1.00 97.19 184 PHE A C 1
ATOM 1546 O O . PHE A 1 184 ? 0.209 -8.854 22.105 1.00 97.19 184 PHE A O 1
ATOM 1553 N N . ARG A 1 185 ? -0.281 -10.912 21.374 1.00 96.75 185 ARG A N 1
ATOM 1554 C CA . ARG A 1 185 ? 0.283 -11.578 22.561 1.00 96.75 185 ARG A CA 1
ATOM 1555 C C . ARG A 1 185 ? 1.785 -11.328 22.724 1.00 96.75 185 ARG A C 1
ATOM 1557 O O . ARG A 1 185 ? 2.271 -11.259 23.846 1.00 96.75 185 ARG A O 1
ATOM 1564 N N . LYS A 1 186 ? 2.528 -11.222 21.619 1.00 97.06 186 LYS A N 1
ATOM 1565 C CA . LYS A 1 186 ? 3.973 -10.934 21.639 1.00 97.06 186 LYS A CA 1
ATOM 1566 C C . LYS A 1 186 ? 4.287 -9.467 21.939 1.00 97.06 186 LYS A C 1
ATOM 1568 O O . LYS A 1 186 ? 5.408 -9.177 22.343 1.00 97.06 186 LYS A O 1
ATOM 1573 N N . LYS A 1 187 ? 3.333 -8.561 21.718 1.00 96.81 187 LYS A N 1
ATOM 1574 C CA . LYS A 1 187 ? 3.519 -7.108 21.802 1.00 96.81 187 LYS A CA 1
ATOM 1575 C C . LYS A 1 187 ? 2.419 -6.453 22.655 1.00 96.81 187 LYS A C 1
ATOM 1577 O O . LYS A 1 187 ? 1.664 -5.630 22.145 1.00 96.81 187 LYS A O 1
ATOM 1582 N N . PRO A 1 188 ? 2.298 -6.815 23.946 1.00 97.25 188 PRO A N 1
ATOM 1583 C CA . PRO A 1 188 ? 1.231 -6.304 24.806 1.00 97.25 188 PRO A CA 1
ATOM 1584 C C . PRO A 1 188 ? 1.325 -4.789 25.037 1.00 97.25 188 PRO A C 1
ATOM 1586 O O . PRO A 1 188 ? 0.292 -4.137 25.092 1.00 97.25 188 PRO A O 1
ATOM 1589 N N . ALA A 1 189 ? 2.534 -4.218 25.120 1.00 97.88 189 ALA A N 1
ATOM 1590 C CA . ALA A 1 189 ? 2.716 -2.772 25.271 1.00 97.88 189 ALA A CA 1
ATOM 1591 C C . ALA A 1 189 ? 2.153 -2.000 24.065 1.00 97.88 189 ALA A C 1
ATOM 1593 O O . ALA A 1 189 ? 1.335 -1.104 24.248 1.00 97.88 189 ALA A O 1
ATOM 1594 N N . ASP A 1 190 ? 2.507 -2.414 22.842 1.00 97.88 190 ASP A N 1
ATOM 1595 C CA . ASP A 1 190 ? 1.975 -1.831 21.604 1.00 97.88 190 ASP A CA 1
ATOM 1596 C C . ASP A 1 190 ? 0.439 -1.895 21.581 1.00 97.88 190 ASP A C 1
ATOM 1598 O O . ASP A 1 190 ? -0.221 -0.929 21.219 1.00 97.88 190 ASP A O 1
ATOM 1602 N N . VAL A 1 191 ? -0.146 -3.022 22.005 1.00 97.94 191 VAL A N 1
ATOM 1603 C CA . VAL A 1 191 ? -1.607 -3.196 22.067 1.00 97.94 191 VAL A CA 1
ATOM 1604 C C . VAL A 1 191 ? -2.262 -2.193 23.016 1.00 97.94 191 VAL A C 1
ATOM 1606 O O . VAL A 1 191 ? -3.302 -1.632 22.673 1.00 97.94 191 VAL A O 1
ATOM 1609 N N . GLU A 1 192 ? -1.683 -1.962 24.195 1.00 97.75 192 GLU A N 1
ATOM 1610 C CA . GLU A 1 192 ? -2.231 -0.992 25.147 1.00 97.75 192 GLU A CA 1
ATOM 1611 C C . GLU A 1 192 ? -2.153 0.438 24.605 1.00 97.75 192 GLU A C 1
ATOM 1613 O O . GLU A 1 192 ? -3.142 1.162 24.695 1.00 97.75 192 GLU A O 1
ATOM 1618 N N . VAL A 1 193 ? -1.057 0.801 23.930 1.00 97.88 193 VAL A N 1
ATOM 1619 C CA . VAL A 1 193 ? -0.941 2.107 23.259 1.00 97.88 193 VAL A CA 1
ATOM 1620 C C . VAL A 1 193 ? -2.023 2.275 22.190 1.00 97.88 193 VAL A C 1
ATOM 1622 O O . VAL A 1 193 ? -2.697 3.301 22.156 1.00 97.88 193 VAL A O 1
ATOM 1625 N N . VAL A 1 194 ? -2.273 1.262 21.351 1.00 97.69 194 VAL A N 1
ATOM 1626 C CA . VAL A 1 194 ? -3.342 1.354 20.337 1.00 97.69 194 VAL A CA 1
ATOM 1627 C C . VAL A 1 194 ? -4.713 1.540 20.981 1.00 97.69 194 VAL A C 1
ATOM 1629 O O . VAL A 1 194 ? -5.527 2.319 20.484 1.00 97.69 194 VAL A O 1
ATOM 1632 N N . LYS A 1 195 ? -4.997 0.825 22.073 1.00 97.81 195 LYS A N 1
ATOM 1633 C CA . LYS A 1 195 ? -6.271 0.967 22.790 1.00 97.81 195 LYS A CA 1
ATOM 1634 C C . LYS A 1 195 ? -6.424 2.355 23.405 1.00 97.81 195 LYS A C 1
ATOM 1636 O O . LYS A 1 195 ? -7.532 2.886 23.398 1.00 97.81 195 LYS A O 1
ATOM 1641 N N . GLU A 1 196 ? -5.345 2.930 23.926 1.00 97.75 196 GLU A N 1
ATOM 1642 C CA . GLU A 1 196 ? -5.334 4.294 24.455 1.00 97.75 196 GLU A CA 1
ATOM 1643 C C . GLU A 1 196 ? -5.615 5.309 23.345 1.00 97.75 196 GLU A C 1
ATOM 1645 O O . GLU A 1 196 ? -6.577 6.068 23.455 1.00 97.75 196 GLU A O 1
ATOM 1650 N N . VAL A 1 197 ? -4.901 5.218 22.217 1.00 96.75 197 VAL A N 1
ATOM 1651 C CA . VAL A 1 197 ? -5.150 6.050 21.027 1.00 96.75 197 VAL A CA 1
ATOM 1652 C C . VAL A 1 197 ? -6.601 5.927 20.559 1.00 96.75 197 VAL A C 1
ATOM 1654 O O . VAL A 1 197 ? -7.266 6.935 20.318 1.00 96.75 197 VAL A O 1
ATOM 1657 N N . ALA A 1 198 ? -7.126 4.702 20.463 1.00 96.94 198 ALA A N 1
ATOM 1658 C CA . ALA A 1 198 ? -8.509 4.459 20.068 1.00 96.94 198 ALA A CA 1
ATOM 1659 C C . ALA A 1 198 ? -9.509 5.091 21.047 1.00 96.94 198 ALA A C 1
ATOM 1661 O O . ALA A 1 198 ? -10.491 5.699 20.623 1.00 96.94 198 ALA A O 1
ATOM 1662 N N . LYS A 1 199 ? -9.250 4.989 22.353 1.00 97.25 199 LYS A N 1
ATOM 1663 C CA . LYS A 1 199 ? -10.100 5.567 23.396 1.00 97.25 199 LYS A CA 1
ATOM 1664 C C . LYS A 1 199 ? -10.099 7.094 23.345 1.00 97.25 199 LYS A C 1
ATOM 1666 O O . LYS A 1 199 ? -11.176 7.689 23.350 1.00 97.25 199 LYS A O 1
ATOM 1671 N N . GLU A 1 200 ? -8.929 7.724 23.280 1.00 96.62 200 GLU A N 1
ATOM 1672 C CA . GLU A 1 200 ? -8.798 9.186 23.210 1.00 96.62 200 GLU A CA 1
ATOM 1673 C C . GLU A 1 200 ? -9.422 9.753 21.930 1.00 96.62 200 GLU A C 1
ATOM 1675 O O . GLU A 1 200 ? -10.109 10.775 21.961 1.00 96.62 200 GLU A O 1
ATOM 1680 N N . SER A 1 201 ? -9.283 9.020 20.825 1.00 94.88 201 SER A N 1
ATOM 1681 C CA . SER A 1 201 ? -9.864 9.361 19.522 1.00 94.88 201 SER A CA 1
ATOM 1682 C C . SER A 1 201 ? -11.362 9.053 19.407 1.00 94.88 201 SER A C 1
ATOM 1684 O O . SER A 1 201 ? -11.996 9.411 18.414 1.00 94.88 201 SER A O 1
ATOM 1686 N N . LYS A 1 202 ? -11.960 8.409 20.420 1.00 96.12 202 LYS A N 1
ATOM 1687 C CA . LYS A 1 202 ? -13.365 7.964 20.436 1.00 96.12 202 LYS A CA 1
ATOM 1688 C C . LYS A 1 202 ? -13.700 6.999 19.287 1.00 96.12 202 LYS A C 1
ATOM 1690 O O . LYS A 1 202 ? -14.733 7.159 18.630 1.00 96.12 202 LYS A O 1
ATOM 1695 N N . LEU A 1 203 ? -12.839 6.004 19.061 1.00 94.12 203 LEU A N 1
ATOM 1696 C CA . LEU A 1 203 ? -13.006 4.928 18.074 1.00 94.12 203 LEU A CA 1
ATOM 1697 C C . LEU A 1 203 ? -13.752 3.712 18.638 1.00 94.12 203 LEU A C 1
ATOM 1699 O O . LEU A 1 203 ? -13.299 2.985 19.550 1.00 94.12 203 LEU A O 1
#